Protein AF-A0A540V5Z1-F1 (afdb_monomer_lite)

Secondary structure (DSSP, 8-state):
--HHHHHHHHHHHHHHHHHHHHHHHHHHHHHHHHHHHHHHHHHHHHHHHHHHHHHHHHHHHHHHHHHHHHHHHHHHHHHHHHHHHHHHHHHHHHHHTGGGGHHHHHHHHHHHHHHHHHHHHHHHHHHHHHHHHHHHHHHHHHHHHHHHHHHHHHHHHHHHHHHHHHHHHHHHHHHHHHHHHHHHHHHHHHHHHHHHHHHHHHHHHHHHHHHHHHHHHHHHHHHHHHHHHHHHHHHHHHHHHHHHHHHHHHT---

InterPro domains:
  IPR004089 Methyl-accepting chemotaxis protein (MCP) signalling domain [PF00015] (48-203)
  IPR004089 Methyl-accepting chemotaxis protein (MCP) signalling domain [PS50111] (1-224)
  IPR004089 Methyl-accepting chemotaxis protein (MCP) signalling domain [SM00283] (2-252)
  IPR004090 Chemotaxis methyl-accepting receptor [PR00260] (75-102)
  IPR004090 Chemotaxis methyl-accepting receptor [PR00260] (104-133)

Radius of gyration: 61.86 Å; chains: 1; bounding box: 111×24×205 Å

Foldseek 3Di:
DDLVVLVVVLVVLLVVLVVLLVVLVVLLVVLVVQLVVLVVVLVVLVVVVVVLVVVLVVLVVVLVVLVVVLVVLVVQLVVLVVQLVVLVVQLVVLVVVPPVSVVVNVVSVVSNVVSVVSNVVSVVVNVVSVVSNVVSVVVNVVSVVVSVVSVVVSVVSVVSSVVSVVVSVVSVVSNVVSVVSNVVSVVVVVVSVVVVVVVVVVVVVVVVVVVVVVVVVVVVVVVVVVVVVVVVVVVVVVVVVVVVVVVVVVVPPD

Organism: NCBI:txid118246

Sequence (254 aa):
MSSAELGEKINQMAGQSTALKQITEEANDLNDEGHQRMNHLLDSFGNSKEELENMSLSVSALEEKIQAIDSVMDSISKISKQTNLIALNASIEAARAGEHGKGFAVVTEEVRKLAEQSAKATEHVKSTIHQLQQEALKVVKQMNEMQQTFKQQEIVVEDTGNLFRNLSLLIQNLENTFKTVSEDIESIDAYKDRVMETIEEMSMTAQTTAAACEEVSAASDEQLTAIQSVAEASEELNELSKELSQTISKFKLQ

pLDDT: mean 92.35, std 6.21, range [40.53, 97.19]

Structure (mmCIF, N/CA/C/O backbone):
data_AF-A0A540V5Z1-F1
#
_entry.id   AF-A0A540V5Z1-F1
#
loop_
_atom_site.group_PDB
_atom_site.id
_atom_site.type_symbol
_atom_site.label_atom_id
_atom_site.label_alt_id
_atom_site.label_comp_id
_atom_site.label_asym_id
_atom_site.label_entity_id
_atom_site.label_seq_id
_atom_site.pdbx_PDB_ins_code
_atom_site.Cartn_x
_atom_site.Cartn_y
_atom_site.Cartn_z
_atom_site.occupancy
_atom_site.B_iso_or_equiv
_atom_site.auth_seq_id
_atom_site.auth_comp_id
_atom_site.auth_asym_id
_atom_site.auth_atom_id
_atom_site.pdbx_PDB_model_num
ATOM 1 N N . MET A 1 1 ? -31.356 7.535 39.135 1.00 54.44 1 MET A N 1
ATOM 2 C CA . MET A 1 1 ? -31.527 6.699 37.938 1.00 54.44 1 MET A CA 1
ATOM 3 C C . MET A 1 1 ? -32.566 5.650 38.252 1.00 54.44 1 MET A C 1
ATOM 5 O O . MET A 1 1 ? -32.418 4.984 39.271 1.00 54.44 1 MET A O 1
ATOM 9 N N . SER A 1 2 ? -33.626 5.551 37.455 1.00 74.00 2 SER A N 1
ATOM 10 C CA . SER A 1 2 ? -34.559 4.425 37.580 1.00 74.00 2 SER A CA 1
ATOM 11 C C . SER A 1 2 ? -33.901 3.141 37.053 1.00 74.00 2 SER A C 1
ATOM 13 O O . SER A 1 2 ? -32.982 3.205 36.237 1.00 74.00 2 SER A O 1
ATOM 15 N N . SER A 1 3 ? -34.366 1.972 37.498 1.00 76.81 3 SER A N 1
ATOM 16 C CA . SER A 1 3 ? -33.924 0.669 36.967 1.00 76.81 3 SER A CA 1
ATOM 17 C C . SER A 1 3 ? -34.009 0.598 35.436 1.00 76.81 3 SER A C 1
ATOM 19 O O . SER A 1 3 ? -33.101 0.101 34.770 1.00 76.81 3 SER A O 1
ATOM 21 N N . ALA A 1 4 ? -35.068 1.190 34.876 1.00 81.06 4 ALA A N 1
ATOM 22 C CA . ALA A 1 4 ? -35.291 1.262 33.440 1.00 81.06 4 ALA A CA 1
ATOM 23 C C . ALA A 1 4 ? -34.200 2.072 32.719 1.00 81.06 4 ALA A C 1
ATOM 25 O O . ALA A 1 4 ? -33.718 1.641 31.677 1.00 81.06 4 ALA A O 1
ATOM 26 N N . GLU A 1 5 ? -33.749 3.191 33.298 1.00 88.00 5 GLU A N 1
ATOM 27 C CA . GLU A 1 5 ? -32.667 4.002 32.719 1.00 88.00 5 GLU A CA 1
ATOM 28 C C . GLU A 1 5 ? -31.327 3.252 32.714 1.00 88.00 5 GLU A C 1
ATOM 30 O O . GLU A 1 5 ? -30.550 3.388 31.771 1.00 88.00 5 GLU A O 1
ATOM 35 N N . LEU A 1 6 ? -31.040 2.449 33.748 1.00 87.94 6 LEU A N 1
ATOM 36 C CA . LEU A 1 6 ? -29.818 1.639 33.792 1.00 87.94 6 LEU A CA 1
ATOM 37 C C . LEU A 1 6 ? -29.854 0.517 32.746 1.00 87.94 6 LEU A C 1
ATOM 39 O O . LEU A 1 6 ? -28.879 0.338 32.018 1.00 87.94 6 LEU A O 1
ATOM 43 N N . GLY A 1 7 ? -30.981 -0.192 32.630 1.00 89.69 7 GLY A N 1
ATOM 44 C CA . GLY A 1 7 ? -31.167 -1.219 31.601 1.00 89.69 7 GLY A CA 1
ATOM 45 C C . GLY A 1 7 ? -31.077 -0.655 30.180 1.00 89.69 7 GLY A C 1
ATOM 46 O O . GLY A 1 7 ? -30.429 -1.242 29.317 1.00 89.69 7 GLY A O 1
ATOM 47 N N . GLU A 1 8 ? -31.650 0.526 29.935 1.00 92.50 8 GLU A N 1
ATOM 48 C CA . GLU A 1 8 ? -31.529 1.210 28.643 1.00 92.50 8 GLU A CA 1
ATOM 49 C C . GLU A 1 8 ? -30.069 1.563 28.320 1.00 92.50 8 GLU A C 1
ATOM 51 O O . GLU A 1 8 ? -29.618 1.354 27.193 1.00 92.50 8 GLU A O 1
ATOM 56 N N . LYS A 1 9 ? -29.295 2.029 29.310 1.00 93.50 9 LYS A N 1
ATOM 57 C CA . LYS A 1 9 ? -27.865 2.323 29.131 1.00 93.50 9 LYS A CA 1
ATOM 58 C C . LYS A 1 9 ? -27.036 1.077 28.827 1.00 93.50 9 LYS A C 1
ATOM 60 O O . LYS A 1 9 ? -26.176 1.146 27.954 1.00 93.50 9 LYS A O 1
ATOM 65 N N . ILE A 1 10 ? -27.312 -0.046 29.485 1.00 94.06 10 ILE A N 1
ATOM 66 C CA . ILE A 1 10 ? -26.637 -1.326 29.222 1.00 94.06 10 ILE A CA 1
ATOM 67 C C . ILE A 1 10 ? -26.956 -1.826 27.809 1.00 94.06 10 ILE A C 1
ATOM 69 O O . ILE A 1 10 ? -26.041 -2.145 27.052 1.00 94.06 10 ILE A O 1
ATOM 73 N N . ASN A 1 11 ? -28.227 -1.783 27.398 1.00 92.69 11 ASN A N 1
ATOM 74 C CA . ASN A 1 11 ? -28.627 -2.129 26.031 1.00 92.69 11 ASN A CA 1
ATOM 75 C C . ASN A 1 11 ? -27.968 -1.215 24.987 1.00 92.69 11 ASN A C 1
ATOM 77 O O . ASN A 1 11 ? -27.525 -1.680 23.936 1.00 92.69 11 ASN A O 1
ATOM 81 N N . GLN A 1 12 ? -27.853 0.084 25.283 1.00 95.38 12 GLN A N 1
ATOM 82 C CA . GLN A 1 12 ? -27.135 1.027 24.429 1.00 95.38 12 GLN A CA 1
ATOM 83 C C . GLN A 1 12 ? -25.646 0.656 24.311 1.00 95.38 12 GLN A C 1
ATOM 85 O O . GLN A 1 12 ? -25.109 0.675 23.204 1.00 95.38 12 GLN A O 1
ATOM 90 N N . MET A 1 13 ? -24.990 0.288 25.418 1.00 94.69 13 MET A N 1
ATOM 91 C CA . MET A 1 13 ? -23.594 -0.167 25.416 1.00 94.69 13 MET A CA 1
ATOM 92 C C . MET A 1 13 ? -23.413 -1.459 24.610 1.00 94.69 13 MET A C 1
ATOM 94 O O . MET A 1 13 ? -22.484 -1.541 23.807 1.00 94.69 13 MET A O 1
ATOM 98 N N . ALA A 1 14 ? -24.316 -2.434 24.753 1.00 92.31 14 ALA A N 1
ATOM 99 C CA . ALA A 1 14 ? -24.295 -3.677 23.977 1.00 92.31 14 ALA A CA 1
ATOM 100 C C . ALA A 1 14 ? -24.414 -3.408 22.466 1.00 92.31 14 ALA A C 1
ATOM 102 O O . ALA A 1 14 ? -23.644 -3.938 21.658 1.00 92.31 14 ALA A O 1
ATOM 103 N N . GLY A 1 15 ? -25.335 -2.517 22.081 1.00 93.62 15 GLY A N 1
ATOM 104 C CA . GLY A 1 15 ? -25.499 -2.087 20.692 1.00 93.62 15 GLY A CA 1
ATOM 105 C C . GLY A 1 15 ? -24.257 -1.379 20.142 1.00 93.62 15 GLY A C 1
ATOM 106 O O . GLY A 1 15 ? -23.823 -1.670 19.029 1.00 93.62 15 GLY A O 1
ATOM 107 N N . GLN A 1 16 ? -23.638 -0.494 20.932 1.00 93.12 16 GLN A N 1
ATOM 108 C CA . GLN A 1 16 ? -22.392 0.181 20.553 1.00 93.12 16 GLN A CA 1
ATOM 109 C C . GLN A 1 16 ? -21.220 -0.796 20.402 1.00 93.12 16 GLN A C 1
ATOM 111 O O . GLN A 1 16 ? -20.465 -0.681 19.440 1.00 93.12 16 GLN A O 1
ATOM 116 N N . SER A 1 17 ? -21.083 -1.768 21.307 1.00 92.69 17 SER A N 1
ATOM 117 C CA . SER A 1 17 ? -20.044 -2.801 21.226 1.00 92.69 17 SER A CA 1
ATOM 118 C C . SER A 1 17 ? -20.191 -3.648 19.956 1.00 92.69 17 SER A C 1
ATOM 120 O O . SER A 1 17 ? -19.223 -3.845 19.222 1.00 92.69 17 SER A O 1
ATOM 122 N N . THR A 1 18 ? -21.425 -4.041 19.622 1.00 91.81 18 THR A N 1
ATOM 123 C CA . THR A 1 18 ? -21.730 -4.780 18.387 1.00 91.81 18 THR A CA 1
ATOM 124 C C . THR A 1 18 ? -21.388 -3.966 17.136 1.00 91.81 18 THR A C 1
ATOM 126 O O . THR A 1 18 ? -20.761 -4.483 16.213 1.00 91.81 18 THR A O 1
ATOM 129 N N . ALA A 1 19 ? -21.748 -2.679 17.107 1.00 93.75 19 ALA A N 1
ATOM 130 C CA . ALA A 1 19 ? -21.427 -1.801 15.983 1.00 93.75 19 ALA A CA 1
ATOM 131 C C . ALA A 1 19 ? -19.909 -1.615 15.806 1.00 93.75 19 ALA A C 1
ATOM 133 O O . ALA A 1 19 ? -19.407 -1.634 14.684 1.00 93.75 19 ALA A O 1
ATOM 134 N N . LEU A 1 20 ? -19.162 -1.470 16.904 1.00 92.62 20 LEU A N 1
ATOM 135 C CA . LEU A 1 20 ? -17.703 -1.358 16.861 1.00 92.62 20 LEU A CA 1
ATOM 136 C C . LEU A 1 20 ? -17.031 -2.646 16.377 1.00 92.62 20 LEU A C 1
ATOM 138 O O . LEU A 1 20 ? -16.055 -2.572 15.627 1.00 92.62 20 LEU A O 1
ATOM 142 N N . LYS A 1 21 ? -17.571 -3.812 16.747 1.00 91.69 21 LYS A N 1
ATOM 143 C CA . LYS A 1 21 ? -17.116 -5.097 16.211 1.00 91.69 21 LYS A CA 1
ATOM 144 C C . LYS A 1 21 ? -17.258 -5.138 14.687 1.00 91.69 21 LYS A C 1
ATOM 146 O O . LYS A 1 21 ? -16.277 -5.425 14.013 1.00 91.69 21 LYS A O 1
ATOM 151 N N . GLN A 1 22 ? -18.421 -4.762 14.152 1.00 93.81 22 GLN A N 1
ATOM 152 C CA . GLN A 1 22 ? -18.641 -4.724 12.702 1.00 93.81 22 GLN A CA 1
ATOM 153 C C . GLN A 1 22 ? -17.665 -3.768 11.992 1.00 93.81 22 GLN A C 1
ATOM 155 O O . GLN A 1 22 ? -17.061 -4.134 10.991 1.00 93.81 22 GLN A O 1
ATOM 160 N N . ILE A 1 23 ? -17.448 -2.564 12.534 1.00 94.56 23 ILE A N 1
ATOM 161 C CA . ILE A 1 23 ? -16.477 -1.606 11.972 1.00 94.56 23 ILE A CA 1
ATOM 162 C C . ILE A 1 23 ? -15.055 -2.190 11.974 1.00 94.56 23 ILE A C 1
ATOM 164 O O . ILE A 1 23 ? -14.273 -1.927 11.065 1.00 94.56 23 ILE A O 1
ATOM 168 N N . THR A 1 24 ? -14.709 -2.975 12.995 1.00 94.88 24 THR A N 1
ATOM 169 C CA . THR A 1 24 ? -13.394 -3.623 13.106 1.00 94.88 24 THR A CA 1
ATOM 170 C C . THR A 1 24 ? -13.229 -4.745 12.084 1.00 94.88 24 THR A C 1
ATOM 172 O O . THR A 1 24 ? -12.159 -4.859 11.494 1.00 94.88 24 THR A O 1
ATOM 175 N N . GLU A 1 25 ? -14.282 -5.526 11.830 1.00 93.38 25 GLU A N 1
ATOM 176 C CA . GLU A 1 25 ? -14.314 -6.537 10.764 1.00 93.38 25 GLU A CA 1
ATOM 177 C C . GLU A 1 25 ? -14.143 -5.880 9.383 1.00 93.38 25 GLU A C 1
ATOM 179 O O . GLU A 1 25 ? -13.251 -6.261 8.628 1.00 93.38 25 GLU A O 1
ATOM 184 N N . GLU A 1 26 ? -14.895 -4.812 9.093 1.00 96.00 26 GLU A N 1
ATOM 185 C CA . GLU A 1 26 ? -14.754 -4.043 7.845 1.00 96.00 26 GLU A CA 1
ATOM 186 C C . GLU A 1 26 ? -13.347 -3.429 7.697 1.00 96.00 26 GLU A C 1
ATOM 188 O O . GLU A 1 26 ? -12.764 -3.426 6.610 1.00 96.00 26 GLU A O 1
ATOM 193 N N . ALA A 1 27 ? -12.766 -2.926 8.792 1.00 95.75 27 ALA A N 1
ATOM 194 C CA . ALA A 1 27 ? -11.396 -2.420 8.799 1.00 95.75 27 ALA A CA 1
ATOM 195 C C . ALA A 1 27 ? -10.367 -3.530 8.535 1.00 95.75 27 ALA A C 1
ATOM 197 O O . ALA A 1 27 ? -9.364 -3.268 7.866 1.00 95.75 27 ALA A O 1
ATOM 198 N N . ASN A 1 28 ? -10.605 -4.750 9.031 1.00 95.38 28 ASN A N 1
ATOM 199 C CA . ASN A 1 28 ? -9.744 -5.898 8.765 1.00 95.38 28 ASN A CA 1
ATOM 200 C C . ASN A 1 28 ? -9.758 -6.268 7.280 1.00 95.38 28 ASN A C 1
ATOM 202 O O . ASN A 1 28 ? -8.693 -6.405 6.683 1.00 95.38 28 ASN A O 1
ATOM 206 N N . ASP A 1 29 ? -10.943 -6.341 6.674 1.00 96.00 29 ASP A N 1
ATOM 207 C CA . ASP A 1 29 ? -11.098 -6.661 5.252 1.00 96.00 29 ASP A CA 1
ATOM 208 C C . ASP A 1 29 ? -10.372 -5.638 4.361 1.00 96.00 29 ASP A C 1
ATOM 210 O O . ASP A 1 29 ? -9.621 -6.007 3.453 1.00 96.00 29 ASP A O 1
ATOM 214 N N . LEU A 1 30 ? -10.526 -4.340 4.654 1.00 96.25 30 LEU A N 1
ATOM 215 C CA . LEU A 1 30 ? -9.824 -3.269 3.936 1.00 96.25 30 LEU A CA 1
ATOM 216 C C . LEU A 1 30 ? -8.303 -3.338 4.122 1.00 96.25 30 LEU A C 1
ATOM 218 O O . LEU A 1 30 ? -7.543 -3.066 3.188 1.00 96.25 30 LEU A O 1
ATOM 222 N N . ASN A 1 31 ? -7.848 -3.676 5.326 1.00 96.38 31 ASN A N 1
ATOM 223 C CA . ASN A 1 31 ? -6.432 -3.833 5.623 1.00 96.38 31 ASN A CA 1
ATOM 224 C C . ASN A 1 31 ? -5.826 -5.035 4.878 1.00 96.38 31 ASN A C 1
ATOM 226 O O . ASN A 1 31 ? -4.735 -4.914 4.315 1.00 96.38 31 ASN A O 1
ATOM 230 N N . ASP A 1 32 ? -6.543 -6.156 4.815 1.00 94.94 32 ASP A N 1
ATOM 231 C CA . ASP A 1 32 ? -6.133 -7.352 4.077 1.00 94.94 32 ASP A CA 1
ATOM 232 C C . ASP A 1 32 ? -6.091 -7.088 2.565 1.00 94.94 32 ASP A C 1
ATOM 234 O O . ASP A 1 32 ? -5.120 -7.459 1.898 1.00 94.94 32 ASP A O 1
ATOM 238 N N . GLU A 1 33 ? -7.076 -6.365 2.020 1.00 96.25 33 GLU A N 1
ATOM 239 C CA . GLU A 1 33 ? -7.050 -5.906 0.628 1.00 96.25 33 GLU A CA 1
ATOM 240 C C . GLU A 1 33 ? -5.842 -4.988 0.366 1.00 96.25 33 GLU A C 1
ATOM 242 O O . GLU A 1 33 ? -5.133 -5.143 -0.634 1.00 96.25 33 GLU A O 1
ATOM 247 N N . GLY A 1 34 ? -5.558 -4.056 1.281 1.00 95.44 34 GLY A N 1
ATOM 248 C CA . GLY A 1 34 ? -4.386 -3.182 1.218 1.00 95.44 34 GLY A CA 1
ATOM 249 C C . GLY A 1 34 ? -3.069 -3.962 1.199 1.00 95.44 34 GLY A C 1
ATOM 250 O O . GLY A 1 34 ? -2.210 -3.713 0.348 1.00 95.44 34 GLY A O 1
ATOM 251 N N . HIS A 1 35 ? -2.937 -4.964 2.069 1.00 92.94 35 HIS A N 1
ATOM 252 C CA . HIS A 1 35 ? -1.771 -5.843 2.116 1.00 92.94 35 HIS A CA 1
ATOM 253 C C . HIS A 1 35 ? -1.616 -6.662 0.822 1.00 92.94 35 HIS A C 1
ATOM 255 O O . HIS A 1 35 ? -0.512 -6.773 0.283 1.00 92.94 35 HIS A O 1
ATOM 261 N N . GLN A 1 36 ? -2.707 -7.203 0.268 1.00 94.50 36 GLN A N 1
ATOM 262 C CA . GLN A 1 36 ? -2.679 -7.905 -1.022 1.00 94.50 36 GLN A CA 1
ATOM 263 C C . GLN A 1 36 ? -2.249 -6.983 -2.169 1.00 94.50 36 GLN A C 1
ATOM 265 O O . GLN A 1 36 ? -1.411 -7.364 -2.989 1.00 94.50 36 GLN A O 1
ATOM 270 N N . ARG A 1 37 ? -2.765 -5.749 -2.212 1.00 95.06 37 ARG A N 1
ATOM 271 C CA . ARG A 1 37 ? -2.367 -4.743 -3.209 1.00 95.06 37 ARG A CA 1
ATOM 272 C C . ARG A 1 37 ? -0.882 -4.390 -3.107 1.00 95.06 37 ARG A C 1
ATOM 274 O O . ARG A 1 37 ? -0.248 -4.216 -4.144 1.00 95.06 37 ARG A O 1
ATOM 281 N N . MET A 1 38 ? -0.315 -4.323 -1.900 1.00 94.19 38 MET A N 1
ATOM 282 C CA . MET A 1 38 ? 1.129 -4.112 -1.721 1.00 94.19 38 MET A CA 1
ATOM 283 C C . MET A 1 38 ? 1.962 -5.291 -2.227 1.00 94.19 38 MET A C 1
ATOM 285 O O . MET A 1 38 ? 2.957 -5.066 -2.911 1.00 94.19 38 MET A O 1
ATOM 289 N N . ASN A 1 39 ? 1.536 -6.532 -1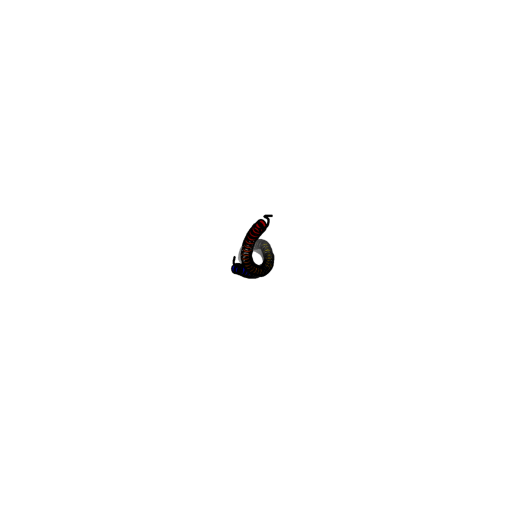.981 1.00 91.06 39 ASN A N 1
ATOM 290 C CA . ASN A 1 39 ? 2.217 -7.708 -2.535 1.00 91.06 39 ASN A CA 1
ATOM 291 C C . ASN A 1 39 ? 2.208 -7.695 -4.071 1.00 91.06 39 ASN A C 1
ATOM 293 O O . ASN A 1 39 ? 3.249 -7.866 -4.696 1.00 91.06 39 ASN A O 1
ATOM 297 N N . HIS A 1 40 ? 1.058 -7.401 -4.685 1.00 94.19 40 HIS A N 1
ATOM 298 C CA . HIS A 1 40 ? 0.974 -7.249 -6.140 1.00 94.19 40 HIS A CA 1
ATOM 299 C C . HIS A 1 40 ? 1.875 -6.129 -6.673 1.00 94.19 40 HIS A C 1
ATOM 301 O O . HIS A 1 40 ? 2.435 -6.247 -7.763 1.00 94.19 40 HIS A O 1
ATOM 307 N N . LEU A 1 41 ? 2.020 -5.039 -5.919 1.00 93.75 41 LEU A N 1
ATOM 308 C CA . LEU A 1 41 ? 2.899 -3.939 -6.293 1.00 93.75 41 LEU A CA 1
ATOM 309 C C . LEU A 1 41 ? 4.381 -4.344 -6.221 1.00 93.75 41 LEU A C 1
ATOM 311 O O . LEU A 1 41 ? 5.134 -3.987 -7.124 1.00 93.75 41 LEU A O 1
ATOM 315 N N . LEU A 1 42 ? 4.786 -5.130 -5.215 1.00 89.50 42 LEU A N 1
ATOM 316 C CA . LEU A 1 42 ? 6.134 -5.712 -5.132 1.00 89.50 42 LEU A CA 1
ATOM 317 C C . LEU A 1 42 ? 6.430 -6.632 -6.323 1.00 89.50 42 LEU A C 1
ATOM 319 O O . LEU A 1 42 ? 7.477 -6.490 -6.956 1.00 89.50 42 LEU A O 1
ATOM 323 N N . ASP A 1 43 ? 5.491 -7.508 -6.686 1.00 91.94 43 ASP A N 1
ATOM 324 C CA . ASP A 1 43 ? 5.635 -8.382 -7.857 1.00 91.94 43 ASP A CA 1
ATOM 325 C C . ASP A 1 43 ? 5.772 -7.563 -9.151 1.00 91.94 43 ASP A C 1
ATOM 327 O O . ASP A 1 43 ? 6.640 -7.825 -9.987 1.00 91.94 43 ASP A O 1
ATOM 331 N N . SER A 1 44 ? 4.949 -6.519 -9.305 1.00 92.56 44 SER A N 1
ATOM 332 C CA . SER A 1 44 ? 5.029 -5.609 -10.451 1.00 92.56 44 SER A CA 1
ATOM 333 C C . SER A 1 44 ? 6.376 -4.890 -10.515 1.00 92.56 44 SER A C 1
ATOM 335 O O . SER A 1 44 ? 6.918 -4.725 -11.608 1.00 92.56 44 SER A O 1
ATOM 337 N N . PHE A 1 45 ? 6.933 -4.482 -9.372 1.00 88.75 45 PHE A N 1
ATOM 338 C CA . PHE A 1 45 ? 8.261 -3.878 -9.310 1.00 88.75 45 PHE A CA 1
ATOM 339 C C . PHE A 1 45 ? 9.363 -4.854 -9.726 1.00 88.75 45 PHE A C 1
ATOM 341 O O . PHE A 1 45 ? 10.264 -4.465 -10.474 1.00 88.75 45 PHE A O 1
ATOM 348 N N . GLY A 1 46 ? 9.255 -6.122 -9.318 1.00 88.81 46 GLY A N 1
ATOM 349 C CA . GLY A 1 46 ? 10.139 -7.194 -9.773 1.00 88.81 46 GLY A CA 1
ATOM 350 C C . GLY A 1 46 ? 10.134 -7.345 -11.297 1.00 88.81 46 GLY A C 1
ATOM 351 O O . GLY A 1 46 ? 11.194 -7.308 -11.922 1.00 88.81 46 GLY A O 1
ATOM 352 N N . ASN A 1 47 ? 8.947 -7.412 -11.906 1.00 92.44 47 ASN A N 1
ATOM 353 C CA . ASN A 1 47 ? 8.804 -7.531 -13.362 1.00 92.44 47 ASN A CA 1
ATOM 354 C C . ASN A 1 47 ? 9.366 -6.307 -14.104 1.00 92.44 47 ASN A C 1
ATOM 356 O O . ASN A 1 47 ? 10.123 -6.447 -15.062 1.00 92.44 47 ASN A O 1
ATOM 360 N N . SER A 1 48 ? 9.053 -5.090 -13.648 1.00 91.31 48 SER A N 1
ATOM 361 C CA . SER A 1 48 ? 9.568 -3.866 -14.276 1.00 91.31 48 SER A CA 1
ATOM 362 C C . SER A 1 48 ? 11.092 -3.751 -14.194 1.00 91.31 48 SER A C 1
ATOM 364 O O . SER A 1 48 ? 11.720 -3.204 -15.101 1.00 91.31 48 SER A O 1
ATOM 366 N N . LYS A 1 49 ? 11.709 -4.279 -13.130 1.00 89.12 49 LYS A N 1
ATOM 367 C CA . LYS A 1 49 ? 13.169 -4.358 -13.018 1.00 89.12 49 LYS A CA 1
ATOM 368 C C . LYS A 1 49 ? 13.766 -5.301 -14.065 1.00 89.12 49 LYS A C 1
ATOM 370 O O . LYS A 1 49 ? 14.766 -4.945 -14.685 1.00 89.12 49 LYS A O 1
ATOM 375 N N . GLU A 1 50 ? 13.150 -6.457 -14.295 1.00 92.06 50 GLU A N 1
ATOM 376 C CA . GLU A 1 50 ? 13.580 -7.392 -15.341 1.00 92.06 50 GLU A CA 1
ATOM 377 C C . GLU A 1 50 ? 13.453 -6.767 -16.743 1.00 92.06 50 GLU A C 1
ATOM 379 O O . GLU A 1 50 ? 14.374 -6.847 -17.559 1.00 92.06 50 GLU A O 1
ATOM 384 N N . GLU A 1 51 ? 12.349 -6.069 -17.022 1.00 93.25 51 GLU A N 1
ATOM 385 C CA . GLU A 1 51 ? 12.159 -5.343 -18.287 1.00 93.25 51 GLU A CA 1
ATOM 386 C C . GLU A 1 51 ? 13.228 -4.261 -18.504 1.00 93.25 51 GLU A C 1
ATOM 388 O O . GLU A 1 51 ? 13.766 -4.117 -19.607 1.00 93.25 51 GLU A O 1
ATOM 393 N N . LEU A 1 52 ? 13.583 -3.533 -17.443 1.00 91.62 52 LEU A N 1
ATOM 394 C CA . LEU A 1 52 ? 14.667 -2.553 -17.434 1.00 91.62 52 LEU A CA 1
ATOM 395 C C . LEU A 1 52 ? 16.027 -3.176 -17.763 1.00 91.62 52 LEU A C 1
ATOM 397 O O . LEU A 1 52 ? 16.783 -2.630 -18.569 1.00 91.62 52 LEU A O 1
ATOM 401 N N . GLU A 1 53 ? 16.343 -4.321 -17.162 1.00 90.00 53 GLU A N 1
ATOM 402 C CA . GLU A 1 53 ? 17.583 -5.052 -17.432 1.00 90.00 53 GLU A CA 1
ATOM 403 C C . GLU A 1 53 ? 17.637 -5.528 -18.894 1.00 90.00 53 GLU A C 1
ATOM 405 O O . GLU A 1 53 ? 18.633 -5.305 -19.588 1.00 90.00 53 GLU A O 1
ATOM 410 N N . ASN A 1 54 ? 16.532 -6.067 -19.415 1.00 93.62 54 ASN A N 1
ATOM 411 C CA . ASN A 1 54 ? 16.417 -6.492 -20.813 1.00 93.62 54 ASN A CA 1
ATOM 412 C C . ASN A 1 54 ? 16.559 -5.329 -21.808 1.00 93.62 54 ASN A C 1
ATOM 414 O O . ASN A 1 54 ? 17.207 -5.458 -22.857 1.00 93.62 54 ASN A O 1
ATOM 418 N N . MET A 1 55 ? 15.986 -4.169 -21.489 1.00 93.62 55 MET A N 1
ATOM 419 C CA . MET A 1 55 ? 16.147 -2.971 -22.305 1.00 93.62 55 MET A CA 1
ATOM 420 C C . MET A 1 55 ? 17.611 -2.484 -22.282 1.00 93.62 55 MET A C 1
ATOM 422 O O . MET A 1 55 ? 18.122 -2.066 -23.320 1.00 93.62 55 MET A O 1
ATOM 426 N N . SER A 1 56 ? 18.324 -2.629 -21.158 1.00 90.38 56 SER A N 1
ATOM 427 C CA . SER A 1 56 ? 19.729 -2.216 -21.024 1.00 90.38 56 SER A CA 1
ATOM 428 C C . SER A 1 56 ? 20.638 -3.079 -21.901 1.00 90.38 56 SER A C 1
ATOM 430 O O . SER A 1 56 ? 21.485 -2.567 -22.643 1.00 90.38 56 SER A O 1
ATOM 432 N N . LEU A 1 57 ? 20.386 -4.392 -21.916 1.00 92.50 57 LEU A N 1
ATOM 433 C CA . LEU A 1 57 ? 21.047 -5.334 -22.821 1.00 92.50 57 LEU A CA 1
ATOM 434 C C . LEU A 1 57 ? 20.775 -4.993 -24.292 1.00 92.50 57 LEU A C 1
ATOM 436 O O . LEU A 1 57 ? 21.689 -5.011 -25.117 1.00 92.50 57 LEU A O 1
ATOM 440 N N . SER A 1 58 ? 19.533 -4.633 -24.623 1.00 95.06 58 SER A N 1
ATOM 441 C CA . SER A 1 58 ? 19.141 -4.276 -25.992 1.00 95.06 58 SER A CA 1
ATOM 442 C C . SER A 1 58 ? 19.834 -3.002 -26.485 1.00 95.06 58 SER A C 1
ATOM 444 O O . SER A 1 58 ? 20.289 -2.951 -27.629 1.00 95.06 58 SER A O 1
ATOM 446 N N . VAL A 1 59 ? 19.953 -1.986 -25.625 1.00 94.31 59 VAL A N 1
ATOM 447 C CA . VAL A 1 59 ? 20.671 -0.740 -25.936 1.00 94.31 59 VAL A CA 1
ATOM 448 C C . VAL A 1 59 ? 22.175 -0.990 -26.058 1.00 94.31 59 VAL A C 1
ATOM 450 O O . VAL A 1 59 ? 22.792 -0.483 -26.992 1.00 94.31 59 VAL A O 1
ATOM 453 N N . SER A 1 60 ? 22.752 -1.836 -25.202 1.00 90.75 60 SER A N 1
ATOM 454 C CA . SER A 1 60 ? 24.166 -2.231 -25.303 1.00 90.75 60 SER A CA 1
ATOM 455 C C . SER A 1 60 ? 24.458 -2.941 -26.633 1.00 90.75 60 SER A C 1
ATOM 457 O O . SER A 1 60 ? 25.396 -2.591 -27.346 1.00 90.75 60 SER A O 1
ATOM 459 N N . ALA A 1 61 ? 23.594 -3.874 -27.044 1.00 94.00 61 ALA A N 1
ATOM 460 C CA . ALA A 1 61 ? 23.719 -4.544 -28.340 1.00 94.00 61 ALA A CA 1
ATOM 461 C C . ALA A 1 61 ? 23.534 -3.582 -29.532 1.00 94.00 61 ALA A C 1
ATOM 463 O O . ALA A 1 61 ? 24.112 -3.787 -30.604 1.00 94.00 61 ALA A O 1
ATOM 464 N N . LEU A 1 62 ? 22.713 -2.537 -29.381 1.00 94.12 62 LEU A N 1
ATOM 465 C CA . LEU A 1 62 ? 22.580 -1.479 -30.381 1.00 94.12 62 LEU A CA 1
ATOM 466 C C . LEU A 1 62 ? 23.870 -0.653 -30.484 1.00 94.12 62 LEU A C 1
ATOM 468 O O . LEU A 1 62 ? 24.309 -0.373 -31.599 1.00 94.12 62 LEU A O 1
ATOM 472 N N . GLU A 1 63 ? 24.494 -0.309 -29.358 1.00 92.19 63 GLU A N 1
ATOM 473 C CA . GLU A 1 63 ? 25.769 0.413 -29.323 1.00 92.19 63 GLU A CA 1
ATOM 474 C C . GLU A 1 63 ? 26.871 -0.350 -30.073 1.00 92.19 63 GLU A C 1
ATOM 476 O O . GLU A 1 63 ? 27.527 0.224 -30.946 1.00 92.19 63 GLU A O 1
ATOM 481 N N . GLU A 1 64 ? 27.014 -1.657 -29.825 1.00 93.25 64 GLU A N 1
ATOM 482 C CA . GLU A 1 64 ? 27.975 -2.514 -30.537 1.00 93.25 64 GLU A CA 1
ATOM 483 C C . GLU A 1 64 ? 27.749 -2.499 -32.056 1.00 93.25 64 GLU A C 1
ATOM 485 O O . GLU A 1 64 ? 28.692 -2.370 -32.845 1.00 93.25 64 GLU A O 1
ATOM 490 N N . LYS A 1 65 ? 26.486 -2.578 -32.495 1.00 94.44 65 LYS A N 1
ATOM 491 C CA . LYS A 1 65 ? 26.136 -2.508 -33.922 1.00 94.44 65 LYS A CA 1
ATOM 492 C C . LYS A 1 65 ? 26.475 -1.148 -34.521 1.00 94.44 65 LYS A C 1
ATOM 494 O O . LYS A 1 65 ? 26.981 -1.093 -35.640 1.00 94.44 65 LYS A O 1
ATOM 499 N N . ILE A 1 66 ? 26.221 -0.059 -33.798 1.00 94.75 66 ILE A N 1
ATOM 500 C CA . ILE A 1 66 ? 26.556 1.294 -34.255 1.00 94.75 66 ILE A CA 1
ATOM 501 C C . ILE A 1 66 ? 28.079 1.446 -34.401 1.00 94.75 66 ILE A C 1
ATOM 503 O O . ILE A 1 66 ? 28.537 1.964 -35.421 1.00 94.75 66 ILE A O 1
ATOM 507 N N . GLN A 1 67 ? 28.871 0.938 -33.449 1.00 92.81 67 GLN A N 1
ATOM 508 C CA . GLN A 1 67 ? 30.338 0.928 -33.542 1.00 92.81 67 GLN A CA 1
ATOM 509 C C . GLN A 1 67 ? 30.842 0.105 -34.739 1.00 92.81 67 GLN A C 1
ATOM 511 O O . GLN A 1 67 ? 31.755 0.531 -35.451 1.00 92.81 67 GLN A O 1
ATOM 516 N N . ALA A 1 68 ? 30.224 -1.047 -35.016 1.00 94.69 68 ALA A N 1
ATOM 517 C CA . ALA A 1 68 ? 30.567 -1.852 -36.186 1.00 94.69 68 ALA A CA 1
ATOM 518 C C . ALA A 1 68 ? 30.304 -1.097 -37.503 1.00 94.69 68 ALA A C 1
ATOM 520 O O . ALA A 1 68 ? 31.145 -1.122 -38.405 1.00 94.69 68 ALA A O 1
ATOM 521 N N . ILE A 1 69 ? 29.175 -0.384 -37.612 1.00 94.81 69 ILE A N 1
ATOM 522 C CA . ILE A 1 69 ? 28.866 0.440 -38.793 1.00 94.81 69 ILE A CA 1
ATOM 523 C C . ILE A 1 69 ? 29.879 1.586 -38.929 1.00 94.81 69 ILE A C 1
ATOM 525 O O . ILE A 1 69 ? 30.332 1.853 -40.043 1.00 94.81 69 ILE A O 1
ATOM 529 N N . ASP A 1 70 ? 30.283 2.226 -37.829 1.00 94.19 70 ASP A N 1
ATOM 530 C CA . ASP A 1 70 ? 31.290 3.296 -37.858 1.00 94.19 70 ASP A CA 1
ATOM 531 C C . ASP A 1 70 ? 32.626 2.808 -38.450 1.00 94.19 70 ASP A C 1
ATOM 533 O O . ASP A 1 70 ? 33.182 3.435 -39.356 1.00 94.19 70 ASP A O 1
ATOM 537 N N . SER A 1 71 ? 33.076 1.614 -38.048 1.00 94.19 71 SER A N 1
ATOM 538 C CA . SER A 1 71 ? 34.279 0.965 -38.596 1.00 94.19 71 SER A CA 1
ATOM 539 C C . SER A 1 71 ? 34.177 0.683 -40.106 1.00 94.19 71 SER A C 1
ATOM 541 O O . SER A 1 71 ? 35.138 0.869 -40.871 1.00 94.19 71 SER A O 1
ATOM 543 N N . VAL A 1 72 ? 32.991 0.280 -40.575 1.00 95.38 72 VAL A N 1
ATOM 544 C CA . VAL A 1 72 ? 32.721 0.088 -42.009 1.00 95.38 72 VAL A CA 1
ATOM 545 C C . VAL A 1 72 ? 32.763 1.427 -42.748 1.00 95.38 72 VAL A C 1
ATOM 547 O O . VAL A 1 72 ? 33.400 1.521 -43.800 1.00 95.38 72 VAL A O 1
ATOM 550 N N . MET A 1 73 ? 32.157 2.483 -42.197 1.00 95.38 73 MET A N 1
ATOM 551 C CA . MET A 1 73 ? 32.201 3.825 -42.792 1.00 95.38 73 MET A CA 1
ATOM 552 C C . MET A 1 73 ? 33.625 4.387 -42.846 1.00 95.38 73 MET A C 1
ATOM 554 O O . MET A 1 73 ? 34.006 5.027 -43.827 1.00 95.38 73 MET A O 1
ATOM 558 N N . ASP A 1 74 ? 34.450 4.114 -41.837 1.00 93.31 74 ASP A N 1
ATOM 559 C CA . ASP A 1 74 ? 35.881 4.419 -41.848 1.00 93.31 74 ASP A CA 1
ATOM 560 C C . ASP A 1 74 ? 36.605 3.763 -43.028 1.00 93.31 74 ASP A C 1
ATOM 562 O O . ASP A 1 74 ? 37.404 4.401 -43.725 1.00 93.31 74 ASP A O 1
ATOM 566 N N . SER A 1 75 ? 36.296 2.494 -43.285 1.00 95.88 75 SER A N 1
ATOM 567 C CA . SER A 1 75 ? 36.868 1.731 -44.394 1.00 95.88 75 SER A CA 1
ATOM 568 C C . SER A 1 75 ? 36.420 2.281 -45.752 1.00 95.88 75 SER A C 1
ATOM 570 O O . SER A 1 75 ? 37.257 2.511 -46.626 1.00 95.88 75 SER A O 1
ATOM 572 N N . ILE A 1 76 ? 35.131 2.595 -45.920 1.00 95.19 76 ILE A N 1
ATOM 573 C CA . ILE A 1 76 ? 34.593 3.199 -47.153 1.00 95.19 76 ILE A CA 1
ATOM 574 C C . ILE A 1 76 ? 35.191 4.591 -47.393 1.00 95.19 76 ILE A C 1
ATOM 576 O O . ILE A 1 76 ? 35.527 4.933 -48.531 1.00 95.19 76 ILE A O 1
ATOM 580 N N . SER A 1 77 ? 35.392 5.386 -46.337 1.00 94.31 77 SER A N 1
ATOM 581 C CA . SER A 1 77 ? 36.042 6.696 -46.438 1.00 94.31 77 SER A CA 1
ATOM 582 C C . SER A 1 77 ? 37.482 6.564 -46.947 1.00 94.31 77 SER A C 1
ATOM 584 O O . SER A 1 77 ? 37.888 7.297 -47.854 1.00 94.31 77 SER A O 1
ATOM 586 N N . LYS A 1 78 ? 38.246 5.589 -46.430 1.00 94.88 78 LYS A N 1
ATOM 587 C CA . LYS A 1 78 ? 39.605 5.276 -46.910 1.00 94.88 78 LYS A CA 1
ATOM 588 C C . LYS A 1 78 ? 39.599 4.825 -48.374 1.00 94.88 78 LYS A C 1
ATOM 590 O O . LYS A 1 78 ? 40.383 5.354 -49.161 1.00 94.88 78 LYS A O 1
ATOM 595 N N . ILE A 1 79 ? 38.684 3.929 -48.758 1.00 95.38 79 ILE A N 1
ATOM 596 C CA . ILE A 1 79 ? 38.530 3.456 -50.145 1.00 95.38 79 ILE A CA 1
ATOM 597 C C . ILE A 1 79 ? 38.179 4.616 -51.083 1.00 95.38 79 ILE A C 1
ATOM 599 O O . ILE A 1 79 ? 38.785 4.745 -52.145 1.00 95.38 79 ILE A O 1
ATOM 603 N N . SER A 1 80 ? 37.255 5.496 -50.692 1.00 95.44 80 SER A N 1
ATOM 604 C CA . SER A 1 80 ? 36.849 6.655 -51.500 1.00 95.44 80 SER A CA 1
ATOM 605 C C . SER A 1 80 ? 38.017 7.627 -51.698 1.00 95.44 80 SER A C 1
ATOM 607 O O . SER A 1 80 ? 38.283 8.052 -52.820 1.00 95.44 80 SER A O 1
ATOM 609 N N . LYS A 1 81 ? 38.794 7.912 -50.640 1.00 93.94 81 LYS A N 1
ATOM 610 C CA . LYS A 1 81 ? 40.014 8.739 -50.729 1.00 93.94 81 LYS A CA 1
ATOM 611 C C . LYS A 1 81 ? 41.074 8.114 -51.637 1.00 93.94 81 LYS A C 1
ATOM 613 O O . LYS A 1 81 ? 41.663 8.814 -52.458 1.00 93.94 81 LYS A O 1
ATOM 618 N N . GLN A 1 82 ? 41.301 6.807 -51.521 1.00 96.12 82 GLN A N 1
ATOM 619 C CA . GLN A 1 82 ? 42.255 6.090 -52.364 1.00 96.12 82 GLN A CA 1
ATOM 620 C C . GLN A 1 82 ? 41.797 6.049 -53.828 1.00 96.12 82 GLN A C 1
ATOM 622 O O . GLN A 1 82 ? 42.599 6.293 -54.723 1.00 96.12 82 GLN A O 1
ATOM 627 N N . THR A 1 83 ? 40.508 5.815 -54.078 1.00 95.56 83 THR A N 1
ATOM 628 C CA . THR A 1 83 ? 39.917 5.830 -55.425 1.00 95.56 83 THR A CA 1
ATOM 629 C C . THR A 1 83 ? 40.045 7.213 -56.056 1.00 95.56 83 THR A C 1
ATOM 631 O O . THR A 1 83 ? 40.439 7.319 -57.213 1.00 95.56 83 THR A O 1
ATOM 634 N N . ASN A 1 84 ? 39.813 8.278 -55.281 1.00 94.00 84 ASN A N 1
ATOM 635 C CA . ASN A 1 84 ? 40.011 9.654 -55.729 1.00 94.00 84 ASN A CA 1
ATOM 636 C C . ASN A 1 84 ? 41.476 9.931 -56.117 1.00 94.00 84 ASN A C 1
ATOM 638 O O . ASN A 1 84 ? 41.736 10.530 -57.156 1.00 94.00 84 ASN A O 1
ATOM 642 N N . LEU A 1 85 ? 42.440 9.450 -55.321 1.00 94.81 85 LEU A N 1
ATOM 643 C CA . LEU A 1 85 ? 43.871 9.562 -55.634 1.00 94.81 85 LEU A CA 1
ATOM 644 C C . LEU A 1 85 ? 44.264 8.766 -56.888 1.00 94.81 85 LEU A C 1
ATOM 646 O O . LEU A 1 85 ? 45.022 9.266 -57.717 1.00 94.81 85 LEU A O 1
ATOM 650 N N . ILE A 1 86 ? 43.738 7.548 -57.053 1.00 94.25 86 ILE A N 1
ATOM 651 C CA . ILE A 1 86 ? 43.975 6.722 -58.247 1.00 94.25 86 ILE A CA 1
ATOM 652 C C . ILE A 1 86 ? 43.399 7.409 -59.489 1.00 94.25 86 ILE A C 1
ATOM 654 O O . ILE A 1 86 ? 44.093 7.520 -60.497 1.00 94.25 86 ILE A O 1
ATOM 658 N N . ALA A 1 87 ? 42.163 7.906 -59.409 1.00 94.69 87 ALA A N 1
ATOM 659 C CA . ALA A 1 87 ? 41.500 8.612 -60.500 1.00 94.69 87 ALA A CA 1
ATOM 660 C C . ALA A 1 87 ? 42.243 9.898 -60.884 1.00 94.69 87 ALA A C 1
ATOM 662 O O . ALA A 1 87 ? 42.418 10.172 -62.068 1.00 94.69 87 ALA A O 1
ATOM 663 N N . LEU A 1 88 ? 42.754 10.647 -59.900 1.00 92.06 88 LEU A N 1
ATOM 664 C CA . LEU A 1 88 ? 43.579 11.8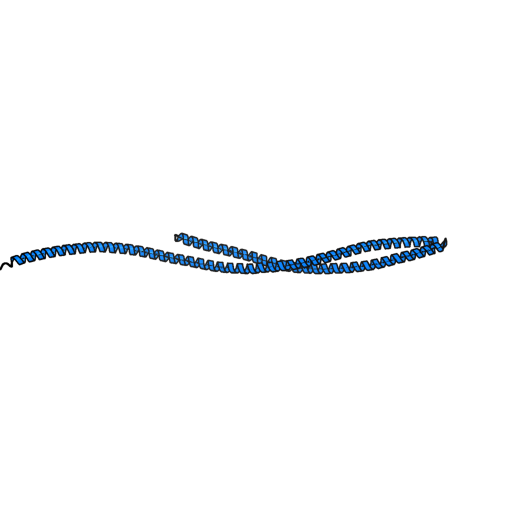31 -60.135 1.00 92.06 88 LEU A CA 1
ATOM 665 C C . LEU A 1 88 ? 44.877 11.482 -60.876 1.00 92.06 88 LEU A C 1
ATOM 667 O O . LEU A 1 88 ? 45.187 12.104 -61.891 1.00 92.06 88 LEU A O 1
ATOM 671 N N . ASN A 1 89 ? 45.608 10.467 -60.409 1.00 92.44 89 ASN A N 1
ATOM 672 C CA . ASN A 1 89 ? 46.835 10.012 -61.067 1.00 92.44 89 ASN A CA 1
ATOM 673 C C . ASN A 1 89 ? 46.560 9.519 -62.496 1.00 92.44 89 ASN A C 1
ATOM 675 O O . ASN A 1 89 ? 47.323 9.819 -63.412 1.00 92.44 89 ASN A O 1
ATOM 679 N N . ALA A 1 90 ? 45.444 8.816 -62.703 1.00 92.44 90 ALA A N 1
ATOM 680 C CA . ALA A 1 90 ? 45.026 8.344 -64.016 1.00 92.44 90 ALA A CA 1
ATOM 681 C C . ALA A 1 90 ? 44.623 9.499 -64.953 1.00 92.44 90 ALA A C 1
ATOM 683 O O . ALA A 1 90 ? 45.006 9.478 -66.120 1.00 92.44 90 ALA A O 1
ATOM 684 N N . SER A 1 91 ? 43.938 10.537 -64.455 1.00 91.31 91 SER A N 1
ATOM 685 C CA . SER A 1 91 ? 43.650 11.764 -65.218 1.00 91.31 91 SER A CA 1
ATOM 686 C C . SER A 1 91 ? 44.927 12.503 -65.631 1.00 91.31 91 SER A C 1
ATOM 688 O O . SER A 1 91 ? 45.007 13.000 -66.755 1.00 91.31 91 SER A O 1
ATOM 690 N N . ILE A 1 92 ? 45.942 12.555 -64.759 1.00 88.06 92 ILE A N 1
ATOM 691 C CA . ILE A 1 92 ? 47.250 13.153 -65.078 1.00 88.06 92 ILE A CA 1
ATOM 692 C C . ILE A 1 92 ? 47.933 12.372 -66.210 1.00 88.06 92 ILE A C 1
ATOM 694 O O . ILE A 1 92 ? 48.401 12.974 -67.177 1.00 88.06 92 ILE A O 1
ATOM 698 N N . GLU A 1 93 ? 47.952 11.041 -66.133 1.00 91.44 93 GLU A N 1
ATOM 699 C CA . GLU A 1 93 ? 48.579 10.206 -67.164 1.00 91.44 93 GLU A CA 1
ATOM 700 C C . GLU A 1 93 ? 47.789 10.232 -68.487 1.00 91.44 93 GLU A C 1
ATOM 702 O O . GLU A 1 93 ? 48.378 10.268 -69.568 1.00 91.44 93 GLU A O 1
ATOM 707 N N . ALA A 1 94 ? 46.456 10.326 -68.422 1.00 91.00 94 ALA A N 1
ATOM 708 C CA . ALA A 1 94 ? 45.596 10.522 -69.589 1.00 91.00 94 ALA A CA 1
ATOM 709 C C . ALA A 1 94 ? 45.896 11.848 -70.308 1.00 91.00 94 ALA A C 1
ATOM 711 O O . ALA A 1 94 ? 45.996 11.877 -71.535 1.00 91.00 94 ALA A O 1
ATOM 712 N N . ALA A 1 95 ? 46.094 12.936 -69.555 1.00 87.94 95 ALA A N 1
ATOM 713 C CA . ALA A 1 95 ? 46.505 14.225 -70.109 1.00 87.94 95 ALA A CA 1
ATOM 714 C C . ALA A 1 95 ? 47.906 14.152 -70.743 1.00 87.94 95 ALA A C 1
ATOM 716 O O . ALA A 1 95 ? 48.155 14.763 -71.784 1.00 87.94 95 ALA A O 1
ATOM 717 N N . ARG A 1 96 ? 48.808 13.357 -70.155 1.00 88.94 96 ARG A N 1
ATOM 718 C CA . ARG A 1 96 ? 50.171 13.133 -70.655 1.00 88.94 96 ARG A CA 1
ATOM 719 C C . ARG A 1 96 ? 50.210 12.357 -71.976 1.00 88.94 96 ARG A C 1
ATOM 721 O O . ARG A 1 96 ? 51.080 12.620 -72.802 1.00 88.94 96 ARG A O 1
ATOM 728 N N . ALA A 1 97 ? 49.254 11.454 -72.202 1.00 89.25 97 ALA A N 1
ATOM 729 C CA . ALA A 1 97 ? 49.094 10.700 -73.449 1.00 89.25 97 ALA A CA 1
ATOM 730 C C . ALA A 1 97 ? 48.494 11.522 -74.617 1.00 89.25 97 ALA A C 1
ATOM 732 O O . ALA A 1 97 ? 48.361 11.007 -75.732 1.00 89.25 97 ALA A O 1
ATOM 733 N N . GLY A 1 98 ? 48.134 12.793 -74.393 1.00 86.00 98 GLY A N 1
ATOM 734 C CA . GLY A 1 98 ? 47.665 13.711 -75.434 1.00 86.00 98 GLY A CA 1
ATOM 735 C C . GLY A 1 98 ? 46.369 13.251 -76.114 1.00 86.00 98 GLY A C 1
ATOM 736 O O . GLY A 1 98 ? 45.401 12.877 -75.453 1.00 86.00 98 GLY A O 1
ATOM 737 N N . GLU A 1 99 ? 46.334 13.271 -77.451 1.00 83.56 99 GLU A N 1
ATOM 738 C CA . GLU A 1 99 ? 45.151 12.889 -78.249 1.00 83.56 99 GLU A CA 1
ATOM 739 C C . GLU A 1 99 ? 44.681 11.447 -77.977 1.00 83.56 99 GLU A C 1
ATOM 741 O O . GLU A 1 99 ? 43.478 11.186 -77.966 1.00 83.56 99 GLU A O 1
ATOM 746 N N . HIS A 1 100 ? 45.603 10.520 -77.685 1.00 84.69 100 HIS A N 1
ATOM 747 C CA . HIS A 1 100 ? 45.279 9.114 -77.417 1.00 84.69 100 HIS A CA 1
ATOM 748 C C . HIS A 1 100 ? 44.651 8.883 -76.031 1.00 84.69 100 HIS A C 1
ATOM 750 O O . HIS A 1 100 ? 44.006 7.858 -75.816 1.00 84.69 100 HIS A O 1
ATOM 756 N N . GLY A 1 101 ? 44.804 9.831 -75.099 1.00 88.38 101 GLY A N 1
ATOM 757 C CA . GLY A 1 101 ? 44.288 9.742 -73.730 1.00 88.38 101 GLY A CA 1
ATOM 758 C C . GLY A 1 101 ? 42.922 10.396 -73.508 1.00 88.38 101 GLY A C 1
ATOM 759 O O . GLY A 1 101 ? 42.344 10.218 -72.439 1.00 88.38 101 GLY A O 1
ATOM 760 N N . LYS A 1 102 ? 42.364 11.118 -74.495 1.00 85.00 102 LYS A N 1
ATOM 761 C CA . LYS A 1 102 ? 41.119 11.903 -74.335 1.00 85.00 102 LYS A CA 1
ATOM 762 C C . LYS A 1 102 ? 39.930 11.087 -73.820 1.00 85.00 102 LYS A C 1
ATOM 764 O O . LYS A 1 102 ? 39.232 11.540 -72.921 1.00 85.00 102 LYS A O 1
ATOM 769 N N . GLY A 1 103 ? 39.704 9.889 -74.364 1.00 88.38 103 GLY A N 1
ATOM 770 C CA . GLY A 1 103 ? 38.612 9.016 -73.913 1.00 88.38 103 GLY A CA 1
ATOM 771 C C . GLY A 1 103 ? 38.817 8.506 -72.483 1.00 88.38 103 GLY A C 1
ATOM 772 O O . GLY A 1 103 ? 37.871 8.457 -71.703 1.00 88.38 103 GLY A O 1
ATOM 773 N N . PHE A 1 104 ? 40.063 8.194 -72.117 1.00 90.56 104 PHE A N 1
ATOM 774 C CA . PHE A 1 104 ? 40.416 7.740 -70.773 1.00 90.56 104 PHE A CA 1
ATOM 775 C C . PHE A 1 104 ? 40.299 8.873 -69.742 1.00 90.56 104 PHE A C 1
ATOM 777 O O . PHE A 1 104 ? 39.767 8.645 -68.662 1.00 90.56 104 PHE A O 1
ATOM 784 N N . ALA A 1 105 ? 40.673 10.104 -70.112 1.00 90.44 105 ALA A N 1
ATOM 785 C CA . ALA A 1 105 ? 40.553 11.294 -69.266 1.00 90.44 105 ALA A CA 1
ATOM 786 C C . ALA A 1 105 ? 39.101 11.590 -68.841 1.00 90.44 105 ALA A C 1
ATOM 788 O O . ALA A 1 105 ? 38.855 12.023 -67.717 1.00 90.44 105 ALA A O 1
ATOM 789 N N . VAL A 1 106 ? 38.125 11.342 -69.725 1.00 91.00 106 VAL A N 1
ATOM 790 C CA . VAL A 1 106 ? 36.696 11.506 -69.400 1.00 91.00 106 VAL A CA 1
ATOM 791 C C . VAL A 1 106 ? 36.253 10.473 -68.364 1.00 91.00 106 VAL A C 1
ATOM 793 O O . VAL A 1 106 ? 35.566 10.817 -67.406 1.00 91.00 106 VAL A O 1
ATOM 796 N N . VAL A 1 107 ? 36.678 9.216 -68.525 1.00 93.44 107 VAL A N 1
ATOM 797 C CA . VAL A 1 107 ? 36.354 8.139 -67.578 1.00 93.44 107 VAL A CA 1
ATOM 798 C C . VAL A 1 107 ? 36.981 8.408 -66.211 1.00 93.44 107 VAL A C 1
ATOM 800 O O . VAL A 1 107 ? 36.310 8.261 -65.194 1.00 93.44 107 VAL A O 1
ATOM 803 N N . THR A 1 108 ? 38.245 8.831 -66.161 1.00 93.31 108 THR A N 1
ATOM 804 C CA . THR A 1 108 ? 38.942 9.086 -64.893 1.00 93.31 108 THR A CA 1
ATOM 805 C C . THR A 1 108 ? 38.362 10.285 -64.147 1.00 93.31 108 THR A C 1
ATOM 807 O O . THR A 1 108 ? 38.242 10.223 -62.925 1.00 93.31 108 THR A O 1
ATOM 810 N N . GLU A 1 109 ? 37.917 11.334 -64.846 1.00 92.31 109 GLU A N 1
ATOM 811 C CA . GLU A 1 109 ? 37.209 12.454 -64.212 1.00 92.31 109 GLU A CA 1
ATOM 812 C C . GLU A 1 109 ? 35.842 12.035 -63.646 1.00 92.31 109 GLU A C 1
ATOM 814 O O . GLU A 1 109 ? 35.467 12.477 -62.559 1.00 92.31 109 GLU A O 1
ATOM 819 N N . GLU A 1 110 ? 35.116 11.139 -64.319 1.00 94.69 110 GLU A N 1
ATOM 820 C CA . GLU A 1 110 ? 33.846 10.619 -63.801 1.00 94.69 110 GLU A CA 1
ATOM 821 C C . GLU A 1 110 ? 34.056 9.726 -62.566 1.00 94.69 110 GLU A C 1
ATOM 823 O O . GLU A 1 110 ? 33.360 9.875 -61.560 1.00 94.69 110 GLU A O 1
ATOM 828 N N . VAL A 1 111 ? 35.086 8.869 -62.574 1.00 95.56 111 VAL A N 1
ATOM 829 C CA . VAL A 1 111 ? 35.481 8.076 -61.394 1.00 95.56 111 VAL A CA 1
ATOM 830 C C . VAL A 1 111 ? 35.892 8.986 -60.231 1.00 95.56 111 VAL A C 1
ATOM 832 O O . VAL A 1 111 ? 35.524 8.718 -59.086 1.00 95.56 111 VAL A O 1
ATOM 835 N N . ARG A 1 112 ? 36.607 10.085 -60.505 1.00 93.94 112 ARG A N 1
ATOM 836 C CA . ARG A 1 112 ? 36.991 11.084 -59.495 1.00 93.94 112 ARG A CA 1
ATOM 837 C C . ARG A 1 112 ? 35.759 11.715 -58.844 1.00 93.94 112 ARG A C 1
ATOM 839 O O . ARG A 1 112 ? 35.660 11.741 -57.618 1.00 93.94 112 ARG A O 1
ATOM 846 N N . LYS A 1 113 ? 34.778 12.144 -59.646 1.00 94.69 113 LYS A N 1
ATOM 847 C CA . LYS A 1 113 ? 33.506 12.692 -59.145 1.00 94.69 113 LYS A CA 1
ATOM 848 C C . LYS A 1 113 ? 32.729 11.684 -58.301 1.00 94.69 113 LYS A C 1
ATOM 850 O O . LYS A 1 113 ? 32.243 12.051 -57.234 1.00 94.69 113 LYS A O 1
ATOM 855 N N . LEU A 1 114 ? 32.643 10.424 -58.734 1.00 95.38 114 LEU A N 1
ATOM 856 C CA . LEU A 1 114 ? 31.991 9.361 -57.960 1.00 95.38 114 LEU A CA 1
ATOM 857 C C . LEU A 1 114 ? 32.701 9.117 -56.622 1.00 95.38 114 LEU A C 1
ATOM 859 O O . LEU A 1 114 ? 32.041 8.954 -55.597 1.00 95.38 114 LEU A O 1
ATOM 863 N N . ALA A 1 115 ? 34.036 9.150 -56.601 1.00 94.94 115 ALA A N 1
ATOM 864 C CA . ALA A 1 115 ? 34.815 9.012 -55.374 1.00 94.94 115 ALA A CA 1
ATOM 865 C C . ALA A 1 115 ? 34.588 10.186 -54.400 1.00 94.94 115 ALA A C 1
ATOM 867 O O . ALA A 1 115 ? 34.418 9.964 -53.200 1.00 94.94 115 ALA A O 1
ATOM 868 N N . GLU A 1 116 ? 34.520 11.427 -54.898 1.00 94.06 116 GLU A N 1
ATOM 869 C CA . GLU A 1 116 ? 34.169 12.605 -54.090 1.00 94.06 116 GLU A CA 1
ATOM 870 C C . GLU A 1 116 ? 32.728 12.541 -53.558 1.00 94.06 116 GLU A C 1
ATOM 872 O O . GLU A 1 116 ? 32.486 12.848 -52.388 1.00 94.06 116 GLU A O 1
ATOM 877 N N . GLN A 1 117 ? 31.767 12.116 -54.385 1.00 95.44 117 GLN A N 1
ATOM 878 C CA . GLN A 1 117 ? 30.377 11.916 -53.965 1.00 95.44 117 GLN A CA 1
ATOM 879 C C . GLN A 1 117 ? 30.262 10.823 -52.896 1.00 95.44 117 GLN A C 1
ATOM 881 O O . GLN A 1 117 ? 29.591 11.032 -51.886 1.00 95.44 117 GLN A O 1
ATOM 886 N N . SER A 1 118 ? 30.966 9.701 -53.069 1.00 95.25 118 SER A N 1
ATOM 887 C CA . SER A 1 118 ? 31.039 8.614 -52.086 1.00 95.25 118 SER A CA 1
ATOM 888 C C . SER A 1 118 ? 31.636 9.089 -50.759 1.00 95.25 118 SER A C 1
ATOM 890 O O . SER A 1 118 ? 31.098 8.789 -49.691 1.00 95.25 118 SER A O 1
ATOM 892 N N . ALA A 1 119 ? 32.698 9.902 -50.799 1.00 93.38 119 ALA A N 1
ATOM 893 C CA . ALA A 1 119 ? 33.293 10.484 -49.597 1.00 93.38 119 ALA A CA 1
ATOM 894 C C . ALA A 1 119 ? 32.304 11.392 -48.843 1.00 93.38 119 ALA A C 1
ATOM 896 O O . ALA A 1 119 ? 32.151 11.237 -47.631 1.00 93.38 119 ALA A O 1
ATOM 897 N N . LYS A 1 120 ? 31.586 12.275 -49.554 1.00 94.75 120 LYS A N 1
ATOM 898 C CA . LYS A 1 120 ? 30.552 13.146 -48.962 1.00 94.75 120 LYS A CA 1
ATOM 899 C C . LYS A 1 120 ? 29.390 12.349 -48.368 1.00 94.75 120 LYS A C 1
ATOM 901 O O . LYS A 1 120 ? 28.949 12.643 -47.261 1.00 94.75 120 LYS A O 1
ATOM 906 N N . ALA A 1 121 ? 28.908 11.325 -49.074 1.00 94.94 121 ALA A N 1
ATOM 907 C CA . ALA A 1 121 ? 27.850 10.450 -48.570 1.00 94.94 121 ALA A CA 1
ATOM 908 C C . ALA A 1 121 ? 28.297 9.704 -47.302 1.00 94.94 121 ALA A C 1
ATOM 910 O O . ALA A 1 121 ? 27.553 9.640 -46.327 1.00 94.94 121 ALA A O 1
ATOM 911 N N . THR A 1 122 ? 29.538 9.210 -47.283 1.00 95.25 122 THR A N 1
ATOM 912 C CA . THR A 1 122 ? 30.124 8.539 -46.112 1.00 95.25 122 THR A CA 1
ATOM 913 C C . THR A 1 122 ? 30.228 9.483 -44.912 1.00 95.25 122 THR A C 1
ATOM 915 O O . THR A 1 122 ? 29.928 9.086 -43.790 1.00 95.25 122 THR A O 1
ATOM 918 N N . GLU A 1 123 ? 30.621 10.740 -45.127 1.00 93.81 123 GLU A N 1
ATOM 919 C CA . GLU A 1 123 ? 30.688 11.757 -44.071 1.00 93.81 123 GLU A CA 1
ATOM 920 C C . GLU A 1 123 ? 29.306 12.070 -43.482 1.00 93.81 123 GLU A C 1
ATOM 922 O O . GLU A 1 123 ? 29.154 12.140 -42.262 1.00 93.81 123 GLU A O 1
ATOM 927 N N . HIS A 1 124 ? 28.279 12.161 -44.331 1.00 94.94 124 HIS A N 1
ATOM 928 C CA . HIS A 1 124 ? 26.900 12.327 -43.876 1.00 94.94 124 HIS A CA 1
ATOM 929 C C . HIS A 1 124 ? 26.436 11.139 -43.017 1.00 94.94 124 HIS A C 1
ATOM 931 O O . HIS A 1 124 ? 25.907 11.340 -41.925 1.00 94.94 124 HIS A O 1
ATOM 937 N N . VAL A 1 125 ? 26.693 9.900 -43.457 1.00 95.06 125 VAL A N 1
ATOM 938 C CA . VAL A 1 125 ? 26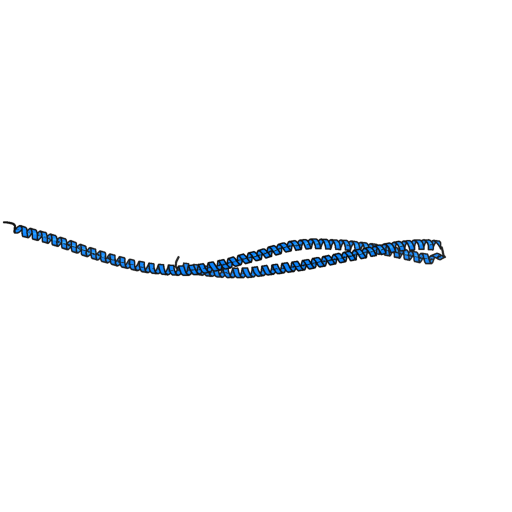.349 8.695 -42.681 1.00 95.06 125 VAL A CA 1
ATOM 939 C C . VAL A 1 125 ? 27.097 8.660 -41.345 1.00 95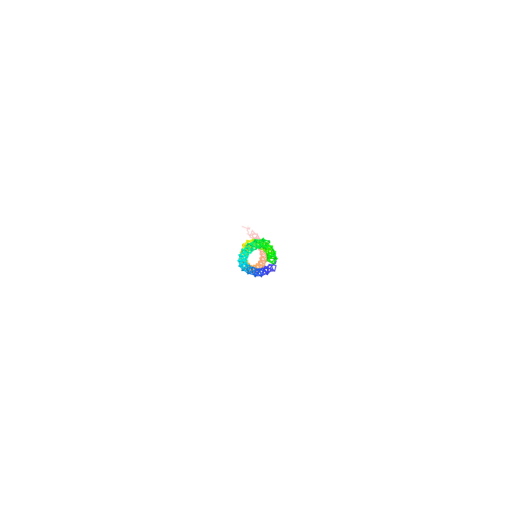.06 125 VAL A C 1
ATOM 941 O O . VAL A 1 125 ? 26.487 8.353 -40.324 1.00 95.06 125 VAL A O 1
ATOM 944 N N . LYS A 1 126 ? 28.380 9.039 -41.307 1.00 94.31 126 LYS A N 1
ATOM 945 C CA . LYS A 1 126 ? 29.136 9.162 -40.049 1.00 94.31 126 LYS A CA 1
ATOM 946 C C . LYS A 1 126 ? 28.527 10.169 -39.081 1.00 94.31 126 LYS A C 1
ATOM 948 O O . LYS A 1 126 ? 28.461 9.899 -37.886 1.00 94.31 126 LYS A O 1
ATOM 953 N N . SER A 1 127 ? 28.065 11.315 -39.582 1.00 95.31 127 SER A N 1
ATOM 954 C CA . SER A 1 127 ? 27.366 12.293 -38.745 1.00 95.31 127 SER A CA 1
ATOM 955 C C . SER A 1 127 ? 26.105 11.687 -38.120 1.00 95.31 127 SER A C 1
ATOM 957 O O . SER A 1 127 ? 25.895 11.832 -36.916 1.00 95.31 127 SER A O 1
ATOM 959 N N . THR A 1 128 ? 25.323 10.929 -38.896 1.00 95.19 128 THR A N 1
ATOM 960 C CA . THR A 1 128 ? 24.151 10.199 -38.387 1.00 95.19 128 THR A CA 1
ATOM 961 C C . THR A 1 128 ? 24.531 9.135 -37.352 1.00 95.19 128 THR A C 1
ATOM 963 O O . THR A 1 128 ? 23.890 9.046 -36.311 1.00 95.19 128 THR A O 1
ATOM 966 N N . ILE A 1 129 ? 25.591 8.358 -37.588 1.00 95.38 129 ILE A N 1
ATOM 967 C CA . ILE A 1 129 ? 26.110 7.364 -36.630 1.00 95.38 129 ILE A CA 1
ATOM 968 C C . ILE A 1 129 ? 26.481 8.033 -35.307 1.00 95.38 129 ILE A C 1
ATOM 970 O O . ILE A 1 129 ? 26.095 7.545 -34.249 1.00 95.38 129 ILE A O 1
ATOM 974 N N . HIS A 1 130 ? 27.172 9.172 -35.354 1.00 93.56 130 HIS A N 1
ATOM 975 C CA . HIS A 1 130 ? 27.552 9.898 -34.147 1.00 93.56 130 HIS A CA 1
ATOM 976 C C . HIS A 1 130 ? 26.331 10.395 -33.359 1.00 93.56 130 HIS A C 1
ATOM 978 O O . HIS A 1 130 ? 26.296 10.283 -32.135 1.00 93.56 130 HIS A O 1
ATOM 984 N N . GLN A 1 131 ? 25.298 10.888 -34.049 1.00 95.25 131 GLN A N 1
ATOM 985 C CA . GLN A 1 131 ? 24.029 11.253 -33.412 1.00 95.25 131 GLN A CA 1
ATOM 986 C C . GLN A 1 131 ? 23.353 10.039 -32.758 1.00 95.25 131 GLN A C 1
ATOM 988 O O . GLN A 1 131 ? 22.901 10.134 -31.620 1.00 95.25 131 GLN A O 1
ATOM 993 N N . LEU A 1 132 ? 23.343 8.880 -33.427 1.00 94.69 132 LEU A N 1
ATOM 994 C CA . LEU A 1 132 ? 22.795 7.642 -32.863 1.00 94.69 132 LEU A CA 1
ATOM 995 C C . LEU A 1 132 ? 23.569 7.172 -31.621 1.00 94.69 132 LEU A C 1
ATOM 997 O O . LEU A 1 132 ? 22.943 6.734 -30.660 1.00 94.69 132 LEU A O 1
ATOM 1001 N N . GLN A 1 133 ? 24.901 7.298 -31.604 1.00 90.75 133 GLN A N 1
ATOM 1002 C CA . GLN A 1 133 ? 25.715 7.004 -30.415 1.00 90.75 133 GLN A CA 1
ATOM 1003 C C . GLN A 1 133 ? 25.343 7.915 -29.240 1.00 90.75 133 GLN A C 1
ATOM 1005 O O . GLN A 1 133 ? 25.179 7.440 -28.118 1.00 90.75 133 GLN A O 1
ATOM 1010 N N . GLN A 1 134 ? 25.185 9.219 -29.485 1.00 94.31 134 GLN A N 1
ATOM 1011 C CA . GLN A 1 134 ? 24.801 10.170 -28.438 1.00 94.31 134 GLN A CA 1
ATOM 1012 C C . GLN A 1 134 ? 23.408 9.870 -27.867 1.00 94.31 134 GLN A C 1
ATOM 1014 O O . GLN A 1 134 ? 23.232 9.891 -26.648 1.00 94.31 134 GLN A O 1
ATOM 1019 N N . GLU A 1 135 ? 22.432 9.550 -28.721 1.00 94.44 135 GLU A N 1
ATOM 1020 C CA . GLU A 1 135 ? 21.093 9.163 -28.265 1.00 94.44 135 GLU A CA 1
ATOM 1021 C C . GLU A 1 135 ? 21.118 7.833 -27.495 1.00 94.44 135 GLU A C 1
ATOM 1023 O O . GLU A 1 135 ? 20.482 7.734 -26.448 1.00 94.44 135 GLU A O 1
ATOM 1028 N N . ALA A 1 136 ? 21.911 6.843 -27.922 1.00 92.38 136 ALA A N 1
ATOM 1029 C CA . ALA A 1 136 ? 22.080 5.593 -27.176 1.00 92.38 136 ALA A CA 1
ATOM 1030 C C . ALA A 1 136 ? 22.644 5.841 -25.763 1.00 92.38 136 ALA A C 1
ATOM 1032 O O . ALA A 1 136 ? 22.075 5.366 -24.780 1.00 92.38 136 ALA A O 1
ATOM 1033 N N . LEU A 1 137 ? 23.696 6.660 -25.635 1.00 90.94 137 LEU A N 1
ATOM 1034 C CA . LEU A 1 137 ? 24.272 7.037 -24.336 1.00 90.94 137 LEU A CA 1
ATOM 1035 C C . LEU A 1 137 ? 23.260 7.754 -23.433 1.00 90.94 137 LEU A C 1
ATOM 1037 O O . LEU A 1 137 ? 23.222 7.531 -22.220 1.00 90.94 137 LEU A O 1
ATOM 1041 N N . LYS A 1 138 ? 22.421 8.613 -24.017 1.00 94.50 138 LYS A N 1
ATOM 1042 C CA . LYS A 1 138 ? 21.353 9.303 -23.293 1.00 94.50 138 LYS A CA 1
ATOM 1043 C C . LYS A 1 138 ? 20.306 8.322 -22.769 1.00 94.50 138 LYS A C 1
ATOM 1045 O O . LYS A 1 138 ? 19.913 8.450 -21.610 1.00 94.50 138 LYS A O 1
ATOM 1050 N N . VAL A 1 139 ? 19.904 7.337 -23.574 1.00 94.62 139 VAL A N 1
ATOM 1051 C CA . VAL A 1 139 ? 18.986 6.273 -23.141 1.00 94.62 139 VAL A CA 1
ATOM 1052 C C . VAL A 1 139 ? 19.601 5.477 -21.989 1.00 94.62 139 VAL A C 1
ATOM 1054 O O . VAL A 1 139 ? 18.960 5.356 -20.950 1.00 94.62 139 VAL A O 1
ATOM 1057 N N . VAL A 1 140 ? 20.861 5.034 -22.092 1.00 90.81 140 VAL A N 1
ATOM 1058 C CA . VAL A 1 140 ? 21.552 4.321 -20.993 1.00 90.81 140 VAL A CA 1
ATOM 1059 C C . VAL A 1 140 ? 21.539 5.137 -19.698 1.00 90.81 140 VAL A C 1
ATOM 1061 O O . VAL A 1 140 ? 21.248 4.610 -18.624 1.00 90.81 140 VAL A O 1
ATOM 1064 N N . LYS A 1 141 ? 21.812 6.444 -19.780 1.00 92.12 141 LYS A N 1
ATOM 1065 C CA . LYS A 1 141 ? 21.762 7.325 -18.609 1.00 92.12 141 LYS A CA 1
ATOM 1066 C C . LYS A 1 141 ? 20.363 7.365 -17.981 1.00 92.12 141 LYS A C 1
ATOM 1068 O O . LYS A 1 141 ? 20.250 7.200 -16.769 1.00 92.12 141 LYS A O 1
ATOM 1073 N N . GLN A 1 142 ? 19.320 7.547 -18.790 1.00 94.06 142 GLN A N 1
ATOM 1074 C CA . GLN A 1 142 ? 17.930 7.566 -18.318 1.00 94.06 142 GLN A CA 1
ATOM 1075 C C . GLN A 1 142 ? 17.524 6.235 -17.678 1.00 94.06 142 GLN A C 1
ATOM 1077 O O . GLN A 1 142 ? 16.834 6.222 -16.663 1.00 94.06 142 GLN A O 1
ATOM 1082 N N . MET A 1 143 ? 17.994 5.115 -18.224 1.00 91.69 143 MET A N 1
ATOM 1083 C CA . MET A 1 143 ? 17.746 3.792 -17.656 1.00 91.69 143 MET A CA 1
ATOM 1084 C C . MET A 1 143 ? 18.403 3.606 -16.286 1.00 91.69 143 MET A C 1
ATOM 1086 O O . MET A 1 143 ? 17.769 3.078 -15.376 1.00 91.69 143 MET A O 1
ATOM 1090 N N . ASN A 1 144 ? 19.635 4.088 -16.108 1.00 89.62 144 ASN A N 1
ATOM 1091 C CA . ASN A 1 144 ? 20.314 4.056 -14.810 1.00 89.62 144 ASN A CA 1
ATOM 1092 C C . ASN A 1 144 ? 19.589 4.918 -13.760 1.00 89.62 144 ASN A C 1
ATOM 1094 O O . ASN A 1 144 ? 19.421 4.494 -12.616 1.00 89.62 144 ASN A O 1
ATOM 1098 N N . GLU A 1 145 ? 19.128 6.113 -14.142 1.00 92.75 145 GLU A N 1
ATOM 1099 C CA . GLU A 1 145 ? 18.311 6.981 -13.277 1.00 92.75 145 GLU A CA 1
ATOM 1100 C C . GLU A 1 145 ? 16.975 6.306 -12.908 1.00 92.75 145 GLU A C 1
ATOM 1102 O O . GLU A 1 145 ? 16.536 6.349 -11.753 1.00 92.75 145 GLU A O 1
ATOM 1107 N N . MET A 1 146 ? 16.352 5.615 -13.867 1.00 92.25 146 MET A N 1
ATOM 1108 C CA . MET A 1 146 ? 15.130 4.850 -13.636 1.00 92.25 146 MET A CA 1
ATOM 1109 C C . MET A 1 146 ? 15.377 3.693 -12.659 1.00 92.25 146 MET A C 1
ATOM 1111 O O . MET A 1 146 ? 14.640 3.560 -11.686 1.00 92.25 146 MET A O 1
ATOM 1115 N N . GLN A 1 147 ? 16.461 2.930 -12.818 1.00 89.56 147 GLN A N 1
ATOM 1116 C CA . GLN A 1 147 ? 16.822 1.845 -11.898 1.00 89.56 147 GLN A CA 1
ATOM 1117 C C . GLN A 1 147 ? 17.003 2.334 -10.448 1.00 89.56 147 GLN A C 1
ATOM 1119 O O . GLN A 1 147 ? 16.579 1.661 -9.506 1.00 89.56 147 GLN A O 1
ATOM 1124 N N . GLN A 1 148 ? 17.587 3.521 -10.247 1.00 91.06 148 GLN A N 1
ATOM 1125 C CA . GLN A 1 148 ? 17.708 4.123 -8.913 1.00 91.06 148 GLN A CA 1
ATOM 1126 C C . GLN A 1 148 ? 16.347 4.495 -8.316 1.00 91.06 148 GLN A C 1
ATOM 1128 O O . GLN A 1 148 ? 16.121 4.278 -7.125 1.00 91.06 148 GLN A O 1
ATOM 1133 N N . THR A 1 149 ? 15.443 5.023 -9.141 1.00 91.38 149 THR A N 1
ATOM 1134 C CA . THR A 1 149 ? 14.084 5.393 -8.726 1.00 91.38 149 THR A CA 1
ATOM 1135 C C . THR A 1 149 ? 13.289 4.156 -8.308 1.00 91.38 149 THR A C 1
ATOM 1137 O O . THR A 1 149 ? 12.689 4.153 -7.237 1.00 91.38 149 THR A O 1
ATOM 1140 N N . PHE A 1 150 ? 13.361 3.076 -9.091 1.00 90.06 150 PHE A N 1
ATOM 1141 C CA . PHE A 1 150 ? 12.739 1.790 -8.763 1.00 90.06 150 PHE A CA 1
ATOM 1142 C C . PHE A 1 150 ? 13.229 1.240 -7.419 1.00 90.06 150 PHE A C 1
ATOM 1144 O O . PHE A 1 150 ? 12.421 0.843 -6.586 1.00 90.06 150 PHE A O 1
ATOM 1151 N N . LYS A 1 151 ? 14.540 1.302 -7.154 1.00 89.06 151 LYS A N 1
ATOM 1152 C CA . LYS A 1 151 ? 15.106 0.867 -5.868 1.00 89.06 151 LYS A CA 1
ATOM 1153 C C . LYS A 1 151 ? 14.578 1.678 -4.679 1.00 89.06 151 LYS A C 1
ATOM 1155 O O . LYS A 1 151 ? 14.376 1.132 -3.602 1.00 89.06 151 LYS A O 1
ATOM 1160 N N . GLN A 1 152 ? 14.377 2.985 -4.846 1.00 91.75 152 GLN A N 1
ATOM 1161 C CA . GLN A 1 152 ? 13.782 3.819 -3.794 1.00 91.75 152 GLN A CA 1
ATOM 1162 C C . GLN A 1 152 ? 12.299 3.496 -3.590 1.00 91.75 152 GLN A C 1
ATOM 1164 O O . GLN A 1 152 ? 11.836 3.456 -2.454 1.00 91.75 152 GLN A O 1
ATOM 1169 N N . GLN A 1 153 ? 11.563 3.245 -4.673 1.00 91.69 153 GLN A N 1
ATOM 1170 C CA . GLN A 1 153 ? 10.153 2.866 -4.608 1.00 91.69 153 GLN A CA 1
ATOM 1171 C C . GLN A 1 153 ? 9.949 1.506 -3.934 1.00 91.69 153 GLN A C 1
ATOM 1173 O O . GLN A 1 153 ? 9.028 1.375 -3.134 1.00 91.69 153 GLN A O 1
ATOM 1178 N N . GLU A 1 154 ? 10.828 0.536 -4.190 1.00 90.50 154 GLU A N 1
ATOM 1179 C CA . GLU A 1 154 ? 10.815 -0.783 -3.544 1.00 90.50 154 GLU A CA 1
ATOM 1180 C C . GLU A 1 154 ? 10.860 -0.660 -2.012 1.00 90.50 154 GLU A C 1
ATOM 1182 O O . GLU A 1 154 ? 10.019 -1.241 -1.330 1.00 90.50 154 GLU A O 1
ATOM 1187 N N . ILE A 1 155 ? 11.746 0.195 -1.481 1.00 92.19 155 ILE A N 1
ATOM 1188 C CA . ILE A 1 155 ? 11.844 0.473 -0.036 1.00 92.19 155 ILE A CA 1
ATOM 1189 C C . ILE A 1 155 ? 10.527 1.047 0.503 1.00 92.19 155 ILE A C 1
ATOM 1191 O O . ILE A 1 155 ? 10.018 0.590 1.521 1.00 92.19 155 ILE A O 1
ATOM 1195 N N . VAL A 1 156 ? 9.943 2.029 -0.191 1.00 93.94 156 VAL A N 1
ATOM 1196 C CA . VAL A 1 156 ? 8.686 2.662 0.243 1.00 93.94 156 VAL A CA 1
ATOM 1197 C C . VAL A 1 156 ? 7.531 1.659 0.259 1.00 93.94 156 VAL A C 1
ATOM 1199 O O . VAL A 1 156 ? 6.692 1.701 1.162 1.00 93.94 156 VAL A O 1
ATOM 1202 N N . VAL A 1 157 ? 7.467 0.751 -0.716 1.00 92.75 157 VAL A N 1
ATOM 1203 C CA . VAL A 1 157 ? 6.437 -0.295 -0.744 1.00 92.75 157 VAL A CA 1
ATOM 1204 C C . VAL A 1 157 ? 6.647 -1.318 0.360 1.00 92.75 157 VAL A C 1
ATOM 1206 O O . VAL A 1 157 ? 5.674 -1.689 1.012 1.00 92.75 157 VAL A O 1
ATOM 1209 N N . GLU A 1 158 ? 7.884 -1.739 0.614 1.00 91.81 158 GLU A N 1
ATOM 1210 C CA . GLU A 1 158 ? 8.198 -2.650 1.716 1.00 91.81 158 GLU A CA 1
ATOM 1211 C C . GLU A 1 158 ? 7.814 -2.037 3.074 1.00 91.81 158 GLU A C 1
ATOM 1213 O O . GLU A 1 158 ? 7.117 -2.671 3.872 1.00 91.81 158 GLU A O 1
ATOM 1218 N N . ASP A 1 159 ? 8.169 -0.770 3.301 1.00 94.75 159 ASP A N 1
ATOM 1219 C CA . ASP A 1 159 ? 7.783 -0.018 4.498 1.00 94.75 159 ASP A CA 1
ATOM 1220 C C . ASP A 1 159 ? 6.258 0.089 4.630 1.00 94.75 159 ASP A C 1
ATOM 1222 O O . ASP A 1 159 ? 5.701 -0.135 5.708 1.00 94.75 159 ASP A O 1
ATOM 1226 N N . THR A 1 160 ? 5.555 0.359 3.527 1.00 95.50 160 THR A N 1
ATOM 1227 C CA . THR A 1 160 ? 4.086 0.419 3.511 1.00 95.50 160 THR A CA 1
ATOM 1228 C C . THR A 1 160 ? 3.464 -0.950 3.806 1.00 95.50 160 THR A C 1
ATOM 1230 O O . THR A 1 160 ? 2.508 -1.040 4.576 1.00 95.50 160 THR A O 1
ATOM 1233 N N . GLY A 1 161 ? 4.027 -2.036 3.271 1.00 93.56 161 GLY A N 1
ATOM 1234 C CA . GLY A 1 161 ? 3.611 -3.403 3.589 1.00 93.56 161 GLY A CA 1
ATOM 1235 C C . GLY A 1 161 ? 3.776 -3.730 5.077 1.00 93.56 161 GLY A C 1
ATOM 1236 O O . GLY A 1 161 ? 2.888 -4.327 5.692 1.00 93.56 161 GLY A O 1
ATOM 1237 N N . ASN A 1 162 ? 4.865 -3.267 5.697 1.00 94.06 162 ASN A N 1
ATOM 1238 C CA . ASN A 1 162 ? 5.070 -3.393 7.140 1.00 94.06 162 ASN A CA 1
ATOM 1239 C C . ASN A 1 162 ? 4.038 -2.589 7.953 1.00 94.06 162 ASN A C 1
ATOM 1241 O O . ASN A 1 162 ? 3.590 -3.067 8.998 1.00 94.06 162 ASN A O 1
ATOM 1245 N N . LEU A 1 163 ? 3.610 -1.412 7.477 1.00 95.81 163 LEU A N 1
ATOM 1246 C CA . LEU A 1 163 ? 2.526 -0.648 8.109 1.00 95.81 163 LEU A CA 1
ATOM 1247 C C . LEU A 1 163 ? 1.200 -1.419 8.102 1.00 95.81 163 LEU A C 1
ATOM 1249 O O . LEU A 1 163 ? 0.558 -1.492 9.148 1.00 95.81 163 LEU A O 1
ATOM 1253 N N . PHE A 1 164 ? 0.825 -2.049 6.983 1.00 95.56 164 PHE A N 1
ATOM 1254 C CA . PHE A 1 164 ? -0.373 -2.901 6.920 1.00 95.56 164 PHE A CA 1
ATOM 1255 C C . PHE A 1 164 ? -0.276 -4.109 7.863 1.00 95.56 164 PHE A C 1
ATOM 1257 O O . PHE A 1 164 ? -1.239 -4.438 8.551 1.00 95.56 164 PHE A O 1
ATOM 1264 N N . ARG A 1 165 ? 0.902 -4.736 7.985 1.00 93.62 165 ARG A N 1
ATOM 1265 C CA . ARG A 1 165 ? 1.107 -5.835 8.946 1.00 93.62 165 ARG A CA 1
ATOM 1266 C C . ARG A 1 165 ? 0.931 -5.379 10.398 1.00 93.62 165 ARG A C 1
ATOM 1268 O O . ARG A 1 165 ? 0.316 -6.080 11.199 1.00 93.62 165 ARG A O 1
ATOM 1275 N N . ASN A 1 166 ? 1.452 -4.204 10.747 1.00 95.69 166 ASN A N 1
ATOM 1276 C CA . ASN A 1 166 ? 1.255 -3.625 12.077 1.00 95.69 166 ASN A CA 1
ATOM 1277 C C . ASN A 1 166 ? -0.211 -3.243 12.318 1.00 95.69 166 ASN A C 1
ATOM 1279 O O . ASN A 1 166 ? -0.716 -3.415 13.427 1.00 95.69 166 ASN A O 1
ATOM 1283 N N . LEU A 1 167 ? -0.901 -2.761 11.285 1.00 96.06 167 LEU A N 1
ATOM 1284 C CA . LEU A 1 167 ? -2.321 -2.447 11.350 1.00 96.06 167 LEU A CA 1
ATOM 1285 C C . LEU A 1 167 ? -3.171 -3.712 11.567 1.00 96.06 167 LEU A C 1
ATOM 1287 O O . LEU A 1 167 ? -4.039 -3.678 12.435 1.00 96.06 167 LEU A O 1
ATOM 1291 N N . SER A 1 168 ? -2.851 -4.850 10.931 1.00 94.81 168 SER A N 1
ATOM 1292 C CA . SER A 1 168 ? -3.479 -6.150 11.249 1.00 94.81 168 SER A CA 1
ATOM 1293 C C . SER A 1 168 ? -3.371 -6.493 12.738 1.00 94.81 168 SER A C 1
ATOM 1295 O O . SER A 1 168 ? -4.351 -6.900 13.356 1.00 94.81 168 SER A O 1
ATOM 1297 N N . LEU A 1 169 ? -2.191 -6.308 13.346 1.00 95.94 169 LEU A N 1
ATOM 1298 C CA . LEU A 1 169 ? -1.990 -6.589 14.774 1.00 95.94 169 LEU A CA 1
ATOM 1299 C C . LEU A 1 169 ? -2.827 -5.661 15.667 1.00 95.94 169 LEU A C 1
ATOM 1301 O O . LEU A 1 169 ? -3.370 -6.097 16.682 1.00 95.94 169 LEU A O 1
ATOM 1305 N N . LEU A 1 170 ? -2.948 -4.381 15.303 1.00 96.44 170 LEU A N 1
ATOM 1306 C CA . LEU A 1 170 ? -3.800 -3.431 16.025 1.00 96.44 170 LEU A CA 1
ATOM 1307 C C . LEU A 1 170 ? -5.281 -3.813 15.932 1.00 96.44 170 LEU A C 1
ATOM 1309 O O . LEU A 1 170 ? -5.981 -3.760 16.941 1.00 96.44 170 LEU A O 1
ATOM 1313 N N . ILE A 1 171 ? -5.739 -4.237 14.755 1.00 96.19 171 ILE A N 1
ATOM 1314 C CA . ILE A 1 171 ? -7.116 -4.686 14.525 1.00 96.19 171 ILE A CA 1
ATOM 1315 C C . ILE A 1 171 ? -7.422 -5.953 15.340 1.00 96.19 171 ILE A C 1
ATOM 1317 O O . ILE A 1 171 ? -8.438 -5.999 16.028 1.00 96.19 171 ILE A O 1
ATOM 1321 N N . GLN A 1 172 ? -6.509 -6.927 15.384 1.00 93.88 172 GLN A N 1
ATOM 1322 C CA . GLN A 1 172 ? -6.658 -8.118 16.236 1.00 93.88 172 GLN A CA 1
ATOM 1323 C C . GLN A 1 172 ? -6.745 -7.769 17.729 1.00 93.88 172 GLN A C 1
ATOM 1325 O O . GLN A 1 172 ? -7.524 -8.358 18.481 1.00 93.88 172 GLN A O 1
ATOM 1330 N N . ASN A 1 173 ? -5.958 -6.792 18.188 1.00 95.06 173 ASN A N 1
ATOM 1331 C CA . ASN A 1 173 ? -6.047 -6.315 19.568 1.00 95.06 173 ASN A CA 1
ATOM 1332 C C . ASN A 1 173 ? -7.388 -5.623 19.853 1.00 95.06 173 ASN A C 1
ATOM 1334 O O . ASN A 1 173 ? -7.942 -5.796 20.943 1.00 95.06 173 ASN A O 1
ATOM 1338 N N . LEU A 1 174 ? -7.925 -4.866 18.890 1.00 93.94 174 LEU A N 1
ATOM 1339 C CA . LEU A 1 174 ? -9.259 -4.272 18.994 1.00 93.94 174 LEU A CA 1
ATOM 1340 C C . LEU A 1 174 ? -10.345 -5.344 19.088 1.00 93.94 174 LEU A C 1
ATOM 1342 O O . LEU A 1 174 ? -11.190 -5.258 19.974 1.00 93.94 174 LEU A O 1
ATOM 1346 N N . GLU A 1 175 ? -10.286 -6.382 18.254 1.00 91.56 175 GLU A N 1
ATOM 1347 C CA . GLU A 1 175 ? -11.239 -7.495 18.291 1.00 91.56 175 GLU A CA 1
ATOM 1348 C C . GLU A 1 175 ? -11.261 -8.177 19.671 1.00 91.56 175 GLU A C 1
ATOM 1350 O O . GLU A 1 175 ? -12.325 -8.350 20.273 1.00 91.56 175 GLU A O 1
ATOM 1355 N N . ASN A 1 176 ? -10.082 -8.469 20.231 1.00 92.62 176 ASN A N 1
ATOM 1356 C CA . ASN A 1 176 ? -9.963 -9.012 21.586 1.00 92.62 176 ASN A CA 1
ATOM 1357 C C . ASN A 1 176 ? -10.525 -8.057 22.649 1.00 92.62 176 ASN A C 1
ATOM 1359 O O . ASN A 1 176 ? -11.225 -8.491 23.563 1.00 92.62 176 ASN A O 1
ATOM 1363 N N . THR A 1 177 ? -10.263 -6.754 22.518 1.00 92.31 177 THR A N 1
ATOM 1364 C CA . THR A 1 177 ? -10.784 -5.736 23.443 1.00 92.31 177 THR A CA 1
ATOM 1365 C C . THR A 1 177 ? -12.311 -5.686 23.404 1.00 92.31 177 THR A C 1
ATOM 1367 O O . THR A 1 177 ? -12.950 -5.636 24.454 1.00 92.31 177 THR A O 1
ATOM 1370 N N . PHE A 1 178 ? -12.924 -5.755 22.219 1.00 89.69 178 PHE A N 1
ATOM 1371 C CA . PHE A 1 178 ? -14.384 -5.752 22.089 1.00 89.69 178 PHE A CA 1
ATOM 1372 C C . PHE A 1 178 ? -15.036 -7.011 22.637 1.00 89.69 178 PHE A C 1
ATOM 1374 O O . PHE A 1 178 ? -16.128 -6.928 23.205 1.00 89.69 178 PHE A O 1
ATOM 1381 N N . LYS A 1 179 ? -14.358 -8.156 22.530 1.00 90.94 179 LYS A N 1
ATOM 1382 C CA . LYS A 1 179 ? -14.801 -9.381 23.190 1.00 90.94 179 LYS A CA 1
ATOM 1383 C C . LYS A 1 179 ? -14.868 -9.196 24.707 1.00 90.94 179 LYS A C 1
ATOM 1385 O O . LYS A 1 179 ? -15.919 -9.446 25.286 1.00 90.94 179 LYS A O 1
ATOM 1390 N N . THR A 1 180 ? -13.806 -8.682 25.329 1.00 94.44 180 THR A N 1
ATOM 1391 C CA . THR A 1 180 ? -13.800 -8.405 26.776 1.00 94.44 180 THR A CA 1
ATOM 1392 C C . THR A 1 180 ? -14.868 -7.385 27.169 1.00 94.44 180 THR A C 1
ATOM 1394 O O . THR A 1 180 ? -15.594 -7.602 28.129 1.00 94.44 180 THR A O 1
ATOM 1397 N N . VAL A 1 181 ? -15.044 -6.311 26.392 1.00 94.50 181 VAL A N 1
ATOM 1398 C CA . VAL A 1 181 ? -16.103 -5.318 26.651 1.00 94.50 181 VAL A CA 1
ATOM 1399 C C . VAL A 1 181 ? -17.500 -5.942 26.571 1.00 94.50 181 VAL A C 1
ATOM 1401 O O . VAL A 1 181 ? -18.367 -5.587 27.364 1.00 94.50 181 VAL A O 1
ATOM 1404 N N . SER A 1 182 ? -17.734 -6.867 25.638 1.00 92.75 182 SER A N 1
ATOM 1405 C CA . SER A 1 182 ? -19.016 -7.578 25.538 1.00 92.75 182 SER A CA 1
ATOM 1406 C C . SER A 1 182 ? -19.268 -8.448 26.774 1.00 92.75 182 SER A C 1
ATOM 1408 O O . SER A 1 182 ? -20.349 -8.382 27.352 1.00 92.75 182 SER A O 1
ATOM 1410 N N . GLU A 1 183 ? -18.254 -9.194 27.223 1.00 95.12 183 GLU A N 1
ATOM 1411 C CA . GLU A 1 183 ? -18.310 -10.016 28.444 1.00 95.12 183 GLU A CA 1
ATOM 1412 C C . GLU A 1 183 ? -18.557 -9.159 29.707 1.00 95.12 183 GLU A C 1
ATOM 1414 O O . GLU A 1 183 ? -19.335 -9.536 30.591 1.00 95.12 183 GLU A O 1
ATOM 1419 N N . ASP A 1 184 ? -17.951 -7.969 29.782 1.00 95.81 184 ASP A N 1
ATOM 1420 C CA . ASP A 1 184 ? -18.175 -7.009 30.869 1.00 95.81 184 ASP A CA 1
ATOM 1421 C C . ASP A 1 184 ? -19.607 -6.454 30.856 1.00 95.81 184 ASP A C 1
ATOM 1423 O O . ASP A 1 184 ? -20.225 -6.317 31.913 1.00 95.81 184 ASP A O 1
ATOM 1427 N N . ILE A 1 185 ? -20.164 -6.156 29.677 1.00 95.56 185 ILE A N 1
ATOM 1428 C CA . ILE A 1 185 ? -21.549 -5.681 29.533 1.00 95.56 185 ILE A CA 1
ATOM 1429 C C . ILE A 1 185 ? -22.540 -6.748 30.009 1.00 95.56 185 ILE A C 1
ATOM 1431 O O . ILE A 1 185 ? -23.448 -6.424 30.776 1.00 95.56 185 ILE A O 1
ATOM 1435 N N . GLU A 1 186 ? -22.346 -8.010 29.616 1.00 94.00 186 GLU A N 1
ATOM 1436 C CA . GLU A 1 186 ? -23.163 -9.137 30.093 1.00 94.00 186 GLU A CA 1
ATOM 1437 C C . GLU A 1 186 ? -23.076 -9.285 31.619 1.00 94.00 186 GLU A C 1
ATOM 1439 O O . GLU A 1 186 ? -24.086 -9.460 32.304 1.00 94.00 186 GLU A O 1
ATOM 1444 N N . SER A 1 187 ? -21.870 -9.145 32.174 1.00 96.06 187 SER A N 1
ATOM 1445 C CA . SER A 1 187 ? -21.652 -9.199 33.620 1.00 96.06 187 SER A CA 1
ATOM 1446 C C . SER A 1 187 ? -22.362 -8.056 34.352 1.00 96.06 187 SER A C 1
ATOM 1448 O O . SER A 1 187 ? -22.980 -8.275 35.396 1.00 96.06 187 SER A O 1
ATOM 1450 N N . ILE A 1 188 ? -22.304 -6.834 33.814 1.00 94.12 188 ILE A N 1
ATOM 1451 C CA . ILE A 1 188 ? -22.986 -5.657 34.372 1.00 94.12 188 ILE A CA 1
ATOM 1452 C C . ILE A 1 188 ? -24.508 -5.837 34.335 1.00 94.12 188 ILE A C 1
ATOM 1454 O O . ILE A 1 188 ? -25.175 -5.464 35.303 1.00 94.12 188 ILE A O 1
ATOM 1458 N N . ASP A 1 189 ? -25.057 -6.425 33.271 1.00 93.12 189 ASP A N 1
ATOM 1459 C CA . ASP A 1 189 ? -26.493 -6.704 33.173 1.00 93.12 189 ASP A CA 1
ATOM 1460 C C . ASP A 1 189 ? -26.958 -7.683 34.262 1.00 93.12 189 ASP A C 1
ATOM 1462 O O . ASP A 1 189 ? -27.910 -7.404 34.996 1.00 93.12 189 ASP A O 1
ATOM 1466 N N . ALA A 1 190 ? -26.198 -8.759 34.484 1.00 93.62 190 ALA A N 1
ATOM 1467 C CA . ALA A 1 190 ? -26.465 -9.700 35.571 1.00 93.62 190 ALA A CA 1
ATOM 1468 C C . ALA A 1 190 ? -26.332 -9.051 36.965 1.00 93.62 190 ALA A C 1
ATOM 1470 O O . ALA A 1 190 ? -27.117 -9.336 37.876 1.00 93.62 190 ALA A O 1
ATOM 1471 N N . TYR A 1 191 ? -25.353 -8.159 37.162 1.00 93.69 191 TYR A N 1
ATOM 1472 C CA . TYR A 1 191 ? -25.219 -7.409 38.415 1.00 93.69 191 TYR A CA 1
ATOM 1473 C C . TYR A 1 191 ? -26.382 -6.442 38.644 1.00 93.69 191 TYR A C 1
ATOM 1475 O O . TYR A 1 191 ? -26.844 -6.326 39.781 1.00 93.69 191 TYR A O 1
ATOM 1483 N N . LYS A 1 192 ? -26.882 -5.779 37.593 1.00 91.81 192 LYS A N 1
ATOM 1484 C CA . LYS A 1 192 ? -28.084 -4.939 37.674 1.00 91.81 192 LYS A CA 1
ATOM 1485 C C . LYS A 1 192 ? -29.259 -5.748 38.218 1.00 91.81 192 LYS A C 1
ATOM 1487 O O . LYS A 1 192 ? -29.925 -5.270 39.132 1.00 91.81 192 LYS A O 1
ATOM 1492 N N . ASP A 1 193 ? -29.505 -6.946 37.688 1.00 91.19 193 ASP A N 1
ATOM 1493 C CA . ASP A 1 193 ? -30.630 -7.784 38.126 1.00 91.19 193 ASP A CA 1
ATOM 1494 C C . ASP A 1 193 ? -30.540 -8.153 39.609 1.00 91.19 193 ASP A C 1
ATOM 1496 O O . ASP A 1 193 ? -31.513 -8.000 40.346 1.00 91.19 193 ASP A O 1
ATOM 1500 N N . ARG A 1 194 ? -29.350 -8.526 40.092 1.00 93.56 194 ARG A N 1
ATOM 1501 C CA . ARG A 1 194 ? -29.131 -8.809 41.523 1.00 93.56 194 ARG A CA 1
ATOM 1502 C C . ARG A 1 194 ? -29.350 -7.592 42.416 1.00 93.56 194 ARG A C 1
ATOM 1504 O O . ARG A 1 194 ? -29.903 -7.707 43.510 1.00 93.56 194 ARG A O 1
ATOM 1511 N N . VAL A 1 195 ? -28.904 -6.416 41.973 1.00 92.25 195 VAL A N 1
ATOM 1512 C CA . VAL A 1 195 ? -29.140 -5.164 42.707 1.00 92.25 195 VAL A CA 1
ATOM 1513 C C . VAL A 1 195 ? -30.637 -4.863 42.775 1.00 92.25 195 VAL A C 1
ATOM 1515 O O . VAL A 1 195 ? -31.115 -4.432 43.821 1.00 92.25 195 VAL A O 1
ATOM 1518 N N . MET A 1 196 ? -31.381 -5.128 41.699 1.00 89.75 196 MET A N 1
ATOM 1519 C CA . MET A 1 196 ? -32.833 -4.953 41.672 1.00 89.75 196 MET A CA 1
ATOM 1520 C C . MET A 1 196 ? -33.552 -5.875 42.655 1.00 89.75 196 MET A C 1
ATOM 1522 O O . MET A 1 196 ? -34.364 -5.386 43.437 1.00 89.75 196 MET A O 1
ATOM 1526 N N . GLU A 1 197 ? -33.194 -7.157 42.684 1.00 92.62 197 GLU A N 1
ATOM 1527 C CA . GLU A 1 197 ? -33.722 -8.123 43.656 1.00 92.62 197 GLU A CA 1
ATOM 1528 C C . GLU A 1 197 ? -33.458 -7.662 45.101 1.00 92.62 197 GLU A C 1
ATOM 1530 O O . GLU A 1 197 ? -34.370 -7.596 45.923 1.00 92.62 197 GLU A O 1
ATOM 1535 N N . THR A 1 198 ? -32.234 -7.207 45.390 1.00 94.25 198 THR A N 1
ATOM 1536 C CA . THR A 1 198 ? -31.864 -6.708 46.727 1.00 94.25 198 THR A CA 1
ATOM 1537 C C . THR A 1 198 ? -32.670 -5.459 47.122 1.00 94.25 198 THR A C 1
ATOM 1539 O O . THR A 1 198 ? -33.041 -5.286 48.285 1.00 94.25 198 THR A O 1
ATOM 1542 N N . ILE A 1 199 ? -32.952 -4.560 46.171 1.00 91.69 199 ILE A N 1
ATOM 1543 C CA . ILE A 1 199 ? -33.775 -3.365 46.413 1.00 91.69 199 ILE A CA 1
ATOM 1544 C C . ILE A 1 199 ? -35.227 -3.757 46.726 1.00 91.69 199 ILE A C 1
ATOM 1546 O O . ILE A 1 199 ? -35.832 -3.158 47.621 1.00 91.69 199 ILE A O 1
ATOM 1550 N N . GLU A 1 200 ? -35.783 -4.752 46.031 1.00 91.62 200 GLU A N 1
ATOM 1551 C CA . GLU A 1 200 ? -37.132 -5.267 46.299 1.00 91.62 200 GLU A CA 1
ATOM 1552 C C . GLU A 1 200 ? -37.227 -5.900 47.694 1.00 91.62 200 GLU A C 1
ATOM 1554 O O . GLU A 1 200 ? -38.125 -5.555 48.469 1.00 91.62 200 GLU A O 1
ATOM 1559 N N . GLU A 1 201 ? -36.257 -6.736 48.072 1.00 95.06 201 GLU A N 1
ATOM 1560 C CA . GLU A 1 201 ? -36.162 -7.312 49.420 1.00 95.06 201 GLU A CA 1
ATOM 1561 C C . GLU A 1 201 ? -36.063 -6.238 50.512 1.00 95.06 201 GLU A C 1
ATOM 1563 O O . GLU A 1 201 ? -36.733 -6.317 51.552 1.00 95.06 201 GLU A O 1
ATOM 1568 N N . MET A 1 202 ? -35.265 -5.193 50.274 1.00 94.50 202 MET A N 1
ATOM 1569 C CA . MET A 1 202 ? -35.126 -4.078 51.208 1.00 94.50 202 MET A CA 1
ATOM 1570 C C . MET A 1 202 ? -36.438 -3.297 51.349 1.00 94.50 202 MET A C 1
ATOM 1572 O O . MET A 1 202 ? -36.793 -2.889 52.456 1.00 94.50 202 MET A O 1
ATOM 1576 N N . SER A 1 203 ? -37.186 -3.122 50.254 1.00 94.81 203 SER A N 1
ATOM 1577 C CA . SER A 1 203 ? -38.500 -2.474 50.272 1.00 94.81 203 SER A CA 1
ATOM 1578 C C . SER A 1 203 ? -39.518 -3.271 51.095 1.00 94.81 203 SER A C 1
ATOM 1580 O O . SER A 1 203 ? -40.181 -2.696 51.964 1.00 94.81 203 SER A O 1
ATOM 1582 N N . MET A 1 204 ? -39.576 -4.595 50.908 1.00 95.44 204 MET A N 1
ATOM 1583 C CA . MET A 1 204 ? -40.434 -5.485 51.704 1.00 95.44 204 MET A CA 1
ATOM 1584 C C . MET A 1 204 ? -40.064 -5.460 53.194 1.00 95.44 204 MET A C 1
ATOM 1586 O O . MET A 1 204 ? -40.934 -5.380 54.067 1.00 95.44 204 MET A O 1
ATOM 1590 N N . THR A 1 205 ? -38.765 -5.476 53.501 1.00 96.44 205 THR A N 1
ATOM 1591 C CA . THR A 1 205 ? -38.267 -5.407 54.883 1.00 96.44 205 THR A CA 1
ATOM 1592 C C . THR A 1 205 ? -38.616 -4.070 55.539 1.00 96.44 205 THR A C 1
ATOM 1594 O O . THR A 1 205 ? -39.054 -4.041 56.692 1.00 96.44 205 THR A O 1
ATOM 1597 N N . ALA A 1 206 ? -38.478 -2.959 54.810 1.00 96.06 206 ALA A N 1
ATOM 1598 C CA . ALA A 1 206 ? -38.851 -1.632 55.291 1.00 96.06 206 ALA A CA 1
ATOM 1599 C C . ALA A 1 206 ? -40.358 -1.529 55.581 1.00 96.06 206 ALA A C 1
ATOM 1601 O O . ALA A 1 206 ? -40.734 -1.007 56.629 1.00 96.06 206 ALA A O 1
ATOM 1602 N N . GLN A 1 207 ? -41.216 -2.079 54.712 1.00 96.00 207 GLN A N 1
ATOM 1603 C CA . GLN A 1 207 ? -42.666 -2.147 54.948 1.00 96.00 207 GLN A CA 1
ATOM 1604 C C . GLN A 1 207 ? -43.014 -2.980 56.185 1.00 96.00 207 GLN A C 1
ATOM 1606 O O . GLN A 1 207 ? -43.804 -2.541 57.018 1.00 96.00 207 GLN A O 1
ATOM 1611 N N . THR A 1 208 ? -42.388 -4.147 56.342 1.00 96.62 208 THR A N 1
ATOM 1612 C CA . THR A 1 208 ? -42.609 -5.016 57.510 1.00 96.62 208 THR A CA 1
ATOM 1613 C C . THR A 1 208 ? -42.155 -4.337 58.804 1.00 96.62 208 THR A C 1
ATOM 1615 O O . THR A 1 208 ? -42.841 -4.403 59.819 1.00 96.62 208 THR A O 1
ATOM 1618 N N . THR A 1 209 ? -41.025 -3.628 58.761 1.00 95.88 209 THR A N 1
ATOM 1619 C CA . THR A 1 209 ? -40.504 -2.867 59.905 1.00 95.88 209 THR A CA 1
ATOM 1620 C C . THR A 1 209 ? -41.429 -1.706 60.269 1.00 95.88 209 THR A C 1
ATOM 1622 O O . THR A 1 209 ? -41.674 -1.476 61.449 1.00 95.88 209 THR A O 1
ATOM 1625 N N . ALA A 1 210 ? -41.975 -0.994 59.278 1.00 96.56 210 ALA A N 1
ATOM 1626 C CA . ALA A 1 210 ? -42.949 0.068 59.517 1.00 96.56 210 ALA A CA 1
ATOM 1627 C C . ALA A 1 210 ? -44.213 -0.473 60.208 1.00 96.56 210 ALA A C 1
ATOM 1629 O O . ALA A 1 210 ? -44.627 0.088 61.219 1.00 96.56 210 ALA A O 1
ATOM 1630 N N . ALA A 1 211 ? -44.754 -1.602 59.736 1.00 96.44 211 ALA A N 1
ATOM 1631 C CA . ALA A 1 211 ? -45.901 -2.260 60.363 1.00 96.44 211 ALA A CA 1
ATOM 1632 C C . ALA A 1 211 ? -45.600 -2.714 61.806 1.00 96.44 211 ALA A C 1
ATOM 1634 O O . ALA A 1 211 ? -46.403 -2.491 62.708 1.00 96.44 211 ALA A O 1
ATOM 1635 N N . ALA A 1 212 ? -44.416 -3.284 62.054 1.00 96.88 212 ALA A N 1
ATOM 1636 C CA . ALA A 1 212 ? -43.994 -3.664 63.403 1.00 96.88 212 ALA A CA 1
ATOM 1637 C C . ALA A 1 212 ? -43.857 -2.447 64.339 1.00 96.88 212 ALA A C 1
ATOM 1639 O O . ALA A 1 212 ? -44.226 -2.521 65.508 1.00 96.88 212 ALA A O 1
ATOM 1640 N N . CYS A 1 213 ? -43.360 -1.309 63.841 1.00 96.06 213 CYS A N 1
ATOM 1641 C CA . CYS A 1 213 ? -43.318 -0.063 64.609 1.00 96.06 213 CYS A CA 1
ATOM 1642 C C . CYS A 1 213 ? -44.722 0.449 64.967 1.00 96.06 213 CYS A C 1
ATOM 1644 O O . CYS A 1 213 ? -44.913 0.936 66.081 1.00 96.06 213 CYS A O 1
ATOM 1646 N N . GLU A 1 214 ? -45.698 0.334 64.060 1.00 96.31 214 GLU A N 1
ATOM 1647 C CA . GLU A 1 214 ? -47.099 0.679 64.347 1.00 96.31 214 GLU A CA 1
ATOM 1648 C C . GLU A 1 214 ? -47.680 -0.216 65.453 1.00 96.31 214 GLU A C 1
ATOM 1650 O O . GLU A 1 214 ? -48.295 0.290 66.393 1.00 96.31 214 GLU A O 1
ATOM 1655 N N . GLU A 1 215 ? -47.418 -1.525 65.402 1.00 97.19 215 GLU A N 1
ATOM 1656 C CA . GLU A 1 215 ? -47.867 -2.484 66.421 1.00 97.19 215 GLU A CA 1
ATOM 1657 C C . GLU A 1 215 ? -47.227 -2.213 67.793 1.00 97.19 215 GLU A C 1
ATOM 1659 O O . GLU A 1 215 ? -47.915 -2.189 68.815 1.00 97.19 215 GLU A O 1
ATOM 1664 N N . VAL A 1 216 ? -45.923 -1.917 67.826 1.00 97.06 216 VAL A N 1
ATOM 1665 C CA . VAL A 1 216 ? -45.216 -1.521 69.056 1.00 97.06 216 VAL A CA 1
ATOM 1666 C C . VAL A 1 216 ? -45.762 -0.208 69.621 1.00 97.06 216 VAL A C 1
ATOM 1668 O O . VAL A 1 216 ? -45.886 -0.076 70.842 1.00 97.06 216 VAL A O 1
ATOM 1671 N N . SER A 1 217 ? -46.105 0.759 68.764 1.00 96.50 217 SER A N 1
ATOM 1672 C CA . SER A 1 217 ? -46.717 2.019 69.199 1.00 96.50 217 SER A CA 1
ATOM 1673 C C . SER A 1 217 ? -48.073 1.771 69.861 1.00 96.50 217 SER A C 1
ATOM 1675 O O . SER A 1 217 ? -48.310 2.275 70.955 1.00 96.50 217 SER A O 1
ATOM 1677 N N . ALA A 1 218 ? -48.927 0.946 69.248 1.00 96.12 218 ALA A N 1
ATOM 1678 C CA . ALA A 1 218 ? -50.228 0.589 69.810 1.00 96.12 218 ALA A CA 1
ATOM 1679 C C . ALA A 1 218 ? -50.096 -0.153 71.153 1.00 96.12 218 ALA A C 1
ATOM 1681 O O . ALA A 1 218 ? -50.759 0.200 72.127 1.00 96.12 218 ALA A O 1
ATOM 1682 N N . ALA A 1 219 ? -49.182 -1.125 71.243 1.00 97.00 219 ALA A N 1
ATOM 1683 C CA . ALA A 1 219 ? -48.908 -1.837 72.490 1.00 97.00 219 ALA A CA 1
ATOM 1684 C C . ALA A 1 219 ? -48.389 -0.899 73.596 1.00 97.00 219 ALA A C 1
ATOM 1686 O O . ALA A 1 219 ? -48.727 -1.069 74.768 1.00 97.00 219 ALA A O 1
ATOM 1687 N N . SER A 1 220 ? -47.595 0.113 73.231 1.00 96.50 220 SER A N 1
ATOM 1688 C CA . SER A 1 220 ? -47.107 1.127 74.174 1.00 96.50 220 SER A CA 1
ATOM 1689 C C . SER A 1 220 ? -48.248 1.986 74.735 1.00 96.50 220 SER A C 1
ATOM 1691 O O . SER A 1 220 ? -48.253 2.272 75.934 1.00 96.50 220 SER A O 1
ATOM 1693 N N . ASP A 1 221 ? -49.239 2.344 73.912 1.00 95.06 221 ASP A N 1
ATOM 1694 C CA . ASP A 1 221 ? -50.437 3.079 74.347 1.00 95.06 221 ASP A CA 1
ATOM 1695 C C . ASP A 1 221 ? -51.324 2.239 75.289 1.00 95.06 221 ASP A C 1
ATOM 1697 O O . ASP A 1 221 ? -51.804 2.730 76.321 1.00 95.06 221 ASP A O 1
ATOM 1701 N N . GLU A 1 222 ? -51.501 0.946 74.996 1.00 95.94 222 GLU A N 1
ATOM 1702 C CA . GLU A 1 222 ? -52.204 0.017 75.893 1.00 95.94 222 GLU A CA 1
ATOM 1703 C C . GLU A 1 222 ? -51.471 -0.135 77.232 1.00 95.94 222 GLU A C 1
ATOM 1705 O O . GLU A 1 222 ? -52.089 -0.102 78.302 1.00 95.94 222 GLU A O 1
ATOM 1710 N N . GLN A 1 223 ? -50.142 -0.248 77.192 1.00 95.31 223 GLN A N 1
ATOM 1711 C CA . GLN A 1 223 ? -49.314 -0.377 78.385 1.00 95.31 223 GLN A CA 1
ATOM 1712 C C . GLN A 1 223 ? -49.366 0.886 79.256 1.00 95.31 223 GLN A C 1
ATOM 1714 O O . GLN A 1 223 ? -49.452 0.772 80.480 1.00 95.31 223 GLN A O 1
ATOM 1719 N N . LEU A 1 224 ? -49.375 2.080 78.651 1.00 96.62 224 LEU A N 1
ATOM 1720 C CA . LEU A 1 224 ? -49.603 3.346 79.358 1.00 96.62 224 LEU A CA 1
ATOM 1721 C C . LEU A 1 224 ? -50.955 3.352 80.078 1.00 96.62 224 LEU A C 1
ATOM 1723 O O . LEU A 1 224 ? -51.019 3.691 81.261 1.00 96.62 224 LEU A O 1
ATOM 1727 N N . THR A 1 225 ? -52.013 2.911 79.396 1.00 95.75 225 THR A N 1
ATOM 1728 C CA . THR A 1 225 ? -53.361 2.819 79.974 1.00 95.75 225 THR A CA 1
ATOM 1729 C C . THR A 1 225 ? -53.390 1.864 81.170 1.00 95.75 225 THR A C 1
ATOM 1731 O O . THR A 1 225 ? -53.893 2.215 82.237 1.00 95.75 225 THR A O 1
ATOM 1734 N N . ALA A 1 226 ? -52.788 0.678 81.038 1.00 96.31 226 ALA A N 1
ATOM 1735 C CA . ALA A 1 226 ? -52.712 -0.298 82.123 1.00 96.31 226 ALA A CA 1
ATOM 1736 C C . ALA A 1 226 ? -51.920 0.230 83.333 1.00 96.31 226 ALA A C 1
ATOM 1738 O O . ALA A 1 226 ? -52.340 0.045 84.476 1.00 96.31 226 ALA A O 1
ATOM 1739 N N . ILE A 1 227 ? -50.797 0.919 83.094 1.00 95.44 227 ILE A N 1
ATOM 1740 C CA . ILE A 1 227 ? -50.006 1.568 84.150 1.00 95.44 227 ILE A CA 1
ATOM 1741 C C . ILE A 1 227 ? -50.848 2.611 84.891 1.00 95.44 227 ILE A C 1
ATOM 1743 O O . ILE A 1 227 ? -50.782 2.685 86.118 1.00 95.44 227 ILE A O 1
ATOM 1747 N N . GLN A 1 228 ? -51.659 3.385 84.170 1.00 95.00 228 GLN A N 1
ATOM 1748 C CA . GLN A 1 228 ? -52.529 4.392 84.765 1.00 95.00 228 GLN A CA 1
ATOM 1749 C C . GLN A 1 228 ? -53.606 3.758 85.657 1.00 95.00 228 GLN A C 1
ATOM 1751 O O . GLN A 1 228 ? -53.771 4.184 86.798 1.00 95.00 228 GLN A O 1
ATOM 1756 N N . SER A 1 229 ? -54.238 2.665 85.216 1.00 95.31 229 SER A N 1
ATOM 1757 C CA . SER A 1 229 ? -55.176 1.903 86.055 1.00 95.31 229 SER A CA 1
ATOM 1758 C C . SER A 1 229 ? -54.513 1.297 87.300 1.00 95.31 229 SER A C 1
ATOM 1760 O O . SER A 1 229 ? -55.111 1.273 88.374 1.00 95.31 229 SER A O 1
ATOM 1762 N N . VAL A 1 230 ? -53.266 0.819 87.197 1.00 95.44 230 VAL A N 1
ATOM 1763 C CA . VAL A 1 230 ? -52.507 0.316 88.359 1.00 95.44 230 VAL A CA 1
ATOM 1764 C C . VAL A 1 230 ? -52.194 1.438 89.352 1.00 95.44 230 VAL A C 1
ATOM 1766 O O . VAL A 1 230 ? -52.256 1.215 90.565 1.00 95.44 230 VAL A O 1
ATOM 1769 N N . ALA A 1 231 ? -51.858 2.633 88.860 1.00 95.31 231 ALA A N 1
ATOM 1770 C CA . ALA A 1 231 ? -51.628 3.801 89.704 1.00 95.31 231 ALA A CA 1
ATOM 1771 C C . ALA A 1 231 ? -52.906 4.198 90.461 1.00 95.31 231 ALA A C 1
ATOM 1773 O O . ALA A 1 231 ? -52.854 4.340 91.682 1.00 95.31 231 ALA A O 1
ATOM 1774 N N . GLU A 1 232 ? -54.047 4.271 89.768 1.00 95.75 232 GLU A N 1
ATOM 1775 C CA . GLU A 1 232 ? -55.361 4.542 90.372 1.00 95.75 232 GLU A CA 1
ATOM 1776 C C . GLU A 1 232 ? -55.714 3.506 91.450 1.00 95.75 232 GLU A C 1
ATOM 1778 O O . GLU A 1 232 ? -56.005 3.866 92.590 1.00 95.75 232 GLU A O 1
ATOM 1783 N N . ALA A 1 233 ? -55.587 2.210 91.145 1.00 95.44 233 ALA A N 1
ATOM 1784 C CA . ALA A 1 233 ? -55.860 1.141 92.108 1.00 95.44 233 ALA A CA 1
ATOM 1785 C C . ALA A 1 233 ? -54.925 1.185 93.333 1.00 95.44 233 ALA A C 1
ATOM 1787 O O . ALA A 1 233 ? -55.328 0.857 94.451 1.00 95.44 233 ALA A O 1
ATOM 1788 N N . SER A 1 234 ? -53.667 1.594 93.142 1.00 95.75 234 SER A N 1
ATOM 1789 C CA . SER A 1 234 ? -52.712 1.776 94.241 1.00 95.75 234 SER A CA 1
ATOM 1790 C C . SER A 1 234 ? -53.097 2.955 95.140 1.00 95.75 234 SER A C 1
ATOM 1792 O O . SER A 1 234 ? -52.915 2.882 96.357 1.00 95.75 234 SER A O 1
ATOM 1794 N N . GLU A 1 235 ? -53.640 4.029 94.564 1.00 94.88 235 GLU A N 1
ATOM 1795 C CA . GLU A 1 235 ? -54.133 5.192 95.303 1.00 94.88 235 GLU A CA 1
ATOM 1796 C C . GLU A 1 235 ? -55.403 4.853 96.098 1.00 94.88 235 GLU A C 1
ATOM 1798 O O . GLU A 1 235 ? -55.468 5.147 97.294 1.00 94.88 235 GLU A O 1
ATOM 1803 N N . GLU A 1 236 ? -56.346 4.120 95.497 1.00 95.25 236 GLU A N 1
ATOM 1804 C CA . GLU A 1 236 ? -57.520 3.577 96.194 1.00 95.25 236 GLU A CA 1
ATOM 1805 C C . GLU A 1 236 ? -57.127 2.656 97.358 1.00 95.25 236 GLU A C 1
ATOM 1807 O O . GLU A 1 236 ? -57.631 2.806 98.473 1.00 95.25 236 GLU A O 1
ATOM 1812 N N . LEU A 1 237 ? -56.186 1.727 97.139 1.00 94.38 237 LEU A N 1
ATOM 1813 C CA . LEU A 1 237 ? -55.661 0.852 98.193 1.00 94.38 237 LEU A CA 1
ATOM 1814 C C . LEU A 1 237 ? -55.017 1.646 99.336 1.00 94.38 237 LEU A C 1
ATOM 1816 O O . LEU A 1 237 ? -55.162 1.280 100.505 1.00 94.38 237 LEU A O 1
ATOM 1820 N N . ASN A 1 238 ? -54.302 2.725 99.017 1.00 94.81 238 ASN A N 1
ATOM 1821 C CA . ASN A 1 238 ? -53.690 3.598 100.012 1.00 94.81 238 ASN A CA 1
ATOM 1822 C C . ASN A 1 238 ? -54.746 4.349 100.838 1.00 94.81 238 ASN A C 1
ATOM 1824 O O . ASN A 1 238 ? -54.625 4.412 102.063 1.00 94.81 238 ASN A O 1
ATOM 1828 N N . GLU A 1 239 ? -55.795 4.876 100.203 1.00 93.94 239 GLU A N 1
ATOM 1829 C CA . GLU A 1 239 ? -56.921 5.500 100.908 1.00 93.94 239 GLU A CA 1
ATOM 1830 C C . GLU A 1 239 ? -57.664 4.495 101.797 1.00 93.94 239 GLU A C 1
ATOM 1832 O O . GLU A 1 239 ? -57.865 4.760 102.984 1.00 93.94 239 GLU A O 1
ATOM 1837 N N . LEU A 1 240 ? -57.958 3.294 101.291 1.00 93.38 240 LEU A N 1
ATOM 1838 C CA . LEU A 1 240 ? -58.584 2.232 102.082 1.00 93.38 240 LEU A CA 1
ATOM 1839 C C . LEU A 1 240 ? -57.714 1.825 103.284 1.00 93.38 240 LEU A C 1
ATOM 1841 O O . LEU A 1 240 ? -58.216 1.610 104.387 1.00 93.38 240 LEU A O 1
ATOM 1845 N N . SER A 1 241 ? -56.392 1.756 103.101 1.00 93.94 241 SER A N 1
ATOM 1846 C CA . SER A 1 241 ? -55.433 1.493 104.180 1.00 93.94 241 SER A CA 1
ATOM 1847 C C . SER A 1 241 ? -55.439 2.601 105.244 1.00 93.94 241 SER A C 1
ATOM 1849 O O . SER A 1 241 ? -55.431 2.310 106.447 1.00 93.94 241 SER A O 1
ATOM 1851 N N . LYS A 1 242 ? -55.523 3.880 104.838 1.00 91.81 242 LYS A N 1
ATOM 1852 C CA . LYS A 1 242 ? -55.687 5.013 105.768 1.00 91.81 242 LYS A CA 1
ATOM 1853 C C . LYS A 1 242 ? -57.007 4.927 106.528 1.00 91.81 242 LYS A C 1
ATOM 1855 O O . LYS A 1 242 ? -57.003 5.107 107.746 1.00 91.81 242 LYS A O 1
ATOM 1860 N N . GLU A 1 243 ? -58.112 4.636 105.848 1.00 91.12 243 GLU A N 1
ATOM 1861 C CA . GLU A 1 243 ? -59.435 4.503 106.465 1.00 91.12 243 GLU A CA 1
ATOM 1862 C C . GLU A 1 243 ? -59.471 3.341 107.469 1.00 91.12 243 GLU A C 1
ATOM 1864 O O . GLU A 1 243 ? -59.954 3.489 108.598 1.00 91.12 243 GLU A O 1
ATOM 1869 N N . LEU A 1 244 ? -58.876 2.200 107.112 1.00 88.62 244 LEU A N 1
ATOM 1870 C CA . LEU A 1 244 ? -58.716 1.060 108.009 1.00 88.62 244 LEU A CA 1
ATOM 1871 C C . LEU A 1 244 ? -57.872 1.432 109.237 1.00 88.62 244 LEU A C 1
ATOM 1873 O O . LEU A 1 244 ? -58.259 1.129 110.365 1.00 88.62 244 LEU A O 1
ATOM 1877 N N . SER A 1 245 ? -56.752 2.134 109.043 1.00 87.19 245 SER A N 1
ATOM 1878 C CA . SER A 1 245 ? -55.894 2.625 110.131 1.00 87.19 245 SER A CA 1
ATOM 1879 C C . SER A 1 245 ? -56.638 3.585 111.071 1.00 87.19 245 SER A C 1
ATOM 1881 O O . SER A 1 245 ? -56.574 3.439 112.296 1.00 87.19 245 SER A O 1
ATOM 1883 N N . GLN A 1 246 ? -57.419 4.521 110.519 1.00 87.06 246 GLN A N 1
ATOM 1884 C CA . GLN A 1 246 ? -58.297 5.411 111.288 1.00 87.06 246 GLN A CA 1
ATOM 1885 C C . GLN A 1 246 ? -59.388 4.643 112.042 1.00 87.06 246 GLN A C 1
ATOM 1887 O O . GLN A 1 246 ? -59.740 4.993 113.166 1.00 87.06 246 GLN A O 1
ATOM 1892 N N . THR A 1 247 ? -59.930 3.586 111.444 1.00 85.38 247 THR A N 1
ATOM 1893 C CA . THR A 1 247 ? -60.940 2.745 112.088 1.00 85.38 247 THR A CA 1
ATOM 1894 C C . THR A 1 247 ? -60.334 1.967 113.253 1.00 85.38 247 THR A C 1
ATOM 1896 O O . THR A 1 247 ? -60.888 1.984 114.349 1.00 85.38 247 THR A O 1
ATOM 1899 N N . ILE A 1 248 ? -59.156 1.364 113.071 1.00 85.62 248 ILE A N 1
ATOM 1900 C CA . ILE A 1 248 ? -58.420 0.658 114.131 1.00 85.62 248 ILE A CA 1
ATOM 1901 C C . ILE A 1 248 ? -58.017 1.610 115.269 1.00 85.62 248 ILE A C 1
ATOM 1903 O O . ILE A 1 248 ? -58.086 1.223 116.436 1.00 85.62 248 ILE A O 1
ATOM 1907 N N . SER A 1 249 ? -57.631 2.857 114.978 1.00 83.19 249 SER A N 1
ATOM 1908 C CA . SER A 1 249 ? -57.246 3.821 116.019 1.00 83.19 249 SER A CA 1
ATOM 1909 C C . SER A 1 249 ? -58.410 4.214 116.939 1.00 83.19 249 SER A C 1
ATOM 1911 O O . SER A 1 249 ? -58.180 4.438 118.127 1.00 83.19 249 SER A O 1
ATOM 1913 N N . LYS A 1 250 ? -59.663 4.177 116.459 1.00 77.12 250 LYS A N 1
ATOM 1914 C CA . LYS A 1 250 ? -60.866 4.333 117.305 1.00 77.12 250 LYS A CA 1
ATOM 1915 C C . LYS A 1 250 ? -61.032 3.202 118.325 1.00 77.12 250 LYS A C 1
ATOM 1917 O O . LYS A 1 250 ? -61.594 3.433 119.390 1.00 77.12 250 LYS A O 1
ATOM 1922 N N . PHE A 1 251 ? -60.526 2.005 118.027 1.00 75.06 251 PHE A N 1
ATOM 1923 C CA . PHE A 1 251 ? -60.523 0.870 118.956 1.00 75.06 251 PHE A CA 1
ATOM 1924 C C . PHE A 1 251 ? -59.318 0.872 119.915 1.00 75.06 251 PHE A C 1
ATOM 1926 O O . PHE A 1 251 ? -59.293 0.082 120.852 1.00 75.06 251 PHE A O 1
ATOM 1933 N N . LYS A 1 252 ? -58.344 1.780 119.733 1.00 58.44 252 LYS A N 1
ATOM 1934 C CA . LYS A 1 252 ? -57.203 2.012 120.643 1.00 58.44 252 LYS A CA 1
ATOM 1935 C C . LYS A 1 252 ? -57.455 3.137 121.665 1.00 58.44 252 LYS A C 1
ATOM 1937 O O . LYS A 1 252 ? -56.535 3.857 122.043 1.00 58.44 252 LYS A O 1
ATOM 1942 N N . LEU A 1 253 ? -58.693 3.282 122.134 1.00 55.62 253 LEU A N 1
ATOM 1943 C CA . LEU A 1 253 ? -59.014 4.020 123.361 1.00 55.62 253 LEU A CA 1
ATOM 1944 C C . LEU A 1 253 ? -59.444 3.027 124.445 1.00 55.62 253 LEU A C 1
ATOM 1946 O O . LEU A 1 253 ? -60.623 2.915 124.768 1.00 55.62 253 LEU A O 1
ATOM 1950 N N . GLN A 1 254 ? -58.450 2.298 124.955 1.00 40.53 254 GLN A N 1
ATOM 1951 C CA . GLN A 1 254 ? -58.326 1.770 126.316 1.00 40.53 254 GLN A CA 1
ATOM 1952 C C . GLN A 1 254 ? -56.868 1.370 126.550 1.00 40.53 254 GLN A C 1
ATOM 1954 O O . GLN A 1 254 ? -56.282 0.740 125.641 1.00 40.53 254 GLN A O 1
#

=== Feature glossary ===
Legend for the data blocks above and below:

— What the protein is —

The amino-acid sequence is the protein's primary structure: the linear order of residues from the N-terminus to the C-terminus, written in one-letter code. Everything else here — the 3D coordinates, the secondary structure, the domain annotations — is ultimately a consequence of this string.

Functional annotations link the protein to curated databases. InterPro entries identify conserved domains and families by matching the sequence against member-database signatures (Pfam, PROSITE, CDD, …). Gene Ontology (GO) terms describe molecular function, biological process, and cellular component in a controlled vocabulary. CATH places the structure in a hierarchical fold classification (Class/Architecture/Topology/Homologous-superfamily). The organism is the source species.

— Where its atoms are —

Atomic coordinates in PDBx/mmCIF format — the same representation the Protein Data Bank distributes. Each line of the _atom_site loop places one backbone atom in Cartesian space (units: ångströms, origin: arbitrary).

The six renders are orthographic views along the three Cartesian axes in both directions. Representation (cartoon, sticks, or surface) and color scheme (sequence-rainbow or by-chain) vary across proteins so the training set covers all the common visualization conventions.

— Local backbone conformation —

Eight-state secondary structure (DSSP): H is the canonical α-helix, G the tighter 3₁₀-helix, I the wider π-helix; E/B are β-structure, T and S are turns and bends, and '-' is everything else. DSSP derives these from the pattern of main-chain N–H···O=C hydrogen bonds, not from the sequence.

Three-state secondary structure (P-SEA) collapses the eight DSSP classes into helix (a), strand (b), and coil (c). P-SEA assigns these from Cα geometry alone — distances and angles — without requiring backbone oxygens, so it works on any Cα trace.

φ (phi) and ψ (psi) are the two rotatable backbone dihedrals per residue: φ is the C(i-1)–N–Cα–C torsion, ψ is the N–Cα–C–N(i+1) torsion, both in degrees on (−180°, 180°]. α-helical residues cluster near (−60°, −45°); β-strand residues near (−120°, +130°). A Ramachandran plot is simply a scatter of (φ, ψ) for every residue.

— Global shape and packing —

The geometric summary reports three shape descriptors. Rg (radius of gyration) measures how spread out the Cα atoms are about their centre of mass; compact globular proteins have small Rg, elongated or unfolded ones large. Cα contacts (<8 Å, |i−j|>4) count long-range residue pairs in spatial proximity — high for tightly packed folds, near zero for rods or random coil. The bounding-box extents give the protein's footprint along x, y, z in Å.

SASA measures how much of the protein is reachable by solvent. It is computed by rolling a water-sized probe over the atomic surface and summing the exposed area (Å²). Per-residue SASA distinguishes core (buried, low SASA) from surface (exposed, high SASA) residues; total SASA is a whole-molecule size measure.

Plot images: a contact map (which residues are close in 3D, as an N×N binary image), a Ramachandran scatter (backbone torsion angles, revealing secondary-structure composition at a glance), and — for AlphaFold structures — a PAE heatmap (pairwise prediction confidence).

— Structural neighborhood —

A 3Di character summarizes, for each residue, the relative orientation of the Cα frame of its nearest spatial neighbor. Because it encodes fold topology rather than chemistry, 3Di alignments detect remote structural similarity that sequence alignment misses.

The Foldseek neighbor list gives the closest experimentally determined structures in the PDB, ranked by structural alignment. TM-score near 1 means near-identical fold; near 0.3 means only rough topology match. This is how one finds what a novel AlphaFold prediction most resembles in the solved-structure universe.

— Confidence and disorder —

For AlphaFold models, the B-factor field carries pLDDT — the model's own estimate of local accuracy on a 0–100 scale. Regions with pLDDT<50 shou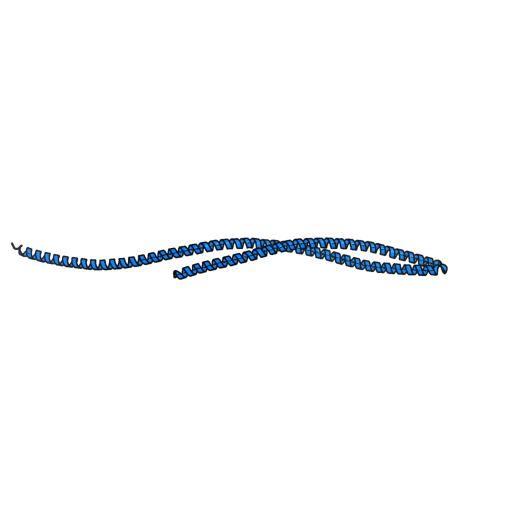ld be treated as essentially unmodeled; they often correspond to intrinsically disordered segments.

Crystallographic B-factors measure how much each atom's electron density is smeared out, in Å². They rise in mobile loops and surface residues and fall in the buried interior. In AlphaFold models this column is repurposed to hold pLDDT instead.

Predicted Aligned Error (PAE) is an AlphaFold confidence matrix: entry (i, j) is the expected error in the position of residue j, in ångströms, when the prediction is superimposed on the true structure at residue i. Low PAE within a block of residues means that block is internally rig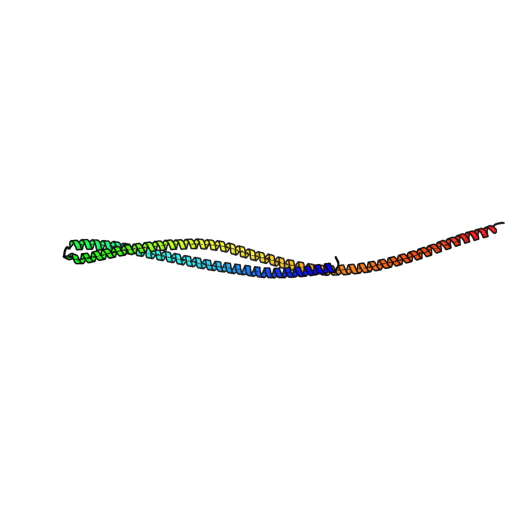id and well-predicted; high PAE between two blocks means their relative placement is uncertain even if each block individually is confident.